Protein AF-A0A539DJY3-F1 (afdb_monomer)

Radius of gyration: 25.33 Å; Cα contacts (8 Å, |Δi|>4): 791; chains: 1; bounding box: 67×68×67 Å

Foldseek 3Di:
DPPDFPKDFDADPPPRHGPDIDGPQDKAKQKEFEWEQAQPAFPPHHTDTAGQAQWFKWKDFDPDPDIDTWTAHPRRMTIDIGSFLPGMKIKTWLFGQQAFEFEVVVVRDTQIDIGRFDRDPPNHDYHYHYPPSDDNLSNQLSRLSSLLVVVVCVLPVPLCLRRGHAYEYFQAEAPDQQRADWADPQGHTHWHPDHQFFHTQSRGNLSSQLRSLLVLLPSLQPPAHAALLQSLLSSQLRSCLSVVHFFAAACTRPPDPRDGDD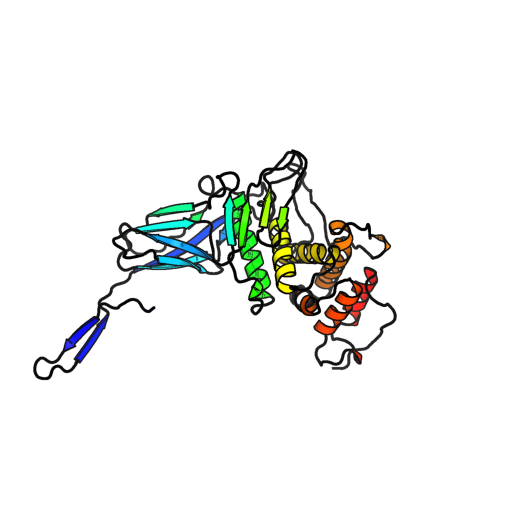GLCDAAAPPVQPDPDNNRSNSLVNNLLVQLCVVPHSSVSVNLSNQLCNQNHRDQQSSLVSSQCSQADPNDCQQGGPCRVVSLVSCVSRHYYDPPDDHHHDD

Sequence (363 aa):
MVPAGWWIGFVDAGDGTLLWRFNAGHHVEATGQVTADIEPMTQGDPLIQSPMPHLLMVATGGGLAGQLTVPTDGKGNYVLTTPDPTGRQLRIPLAGAYGTIVDAAAEFATPESLVALPGTSPLEFPLNLGSPQYPQSALDAYHFGALAHDYIKGVDPSLHAVDFSVPIIVDYPLPGANLCNAFWDGKQLVFFTAGDACANSARVATVVMHEYGHLVTDHQYRPFFPSGAMHEGFSDYQAATMTDQPIIGPGWRPGSIPDYIRRIDVDRAFPGDASGESHNDGLIIASTLWDLRELLGAALVDSLWHYARYGYADNFDDYFVDFLLTDDDNGNIYDGTPHFTPIVNRFRAHGIGDYGIHVSHHP

pLDDT: mean 91.15, std 11.53, range [31.77, 98.88]

Mean predicted aligned error: 7.05 Å

Solvent-accessible surface area (backbone atoms only — not comparable to full-atom values): 19184 Å² total; per-residue (Å²): 131,82,75,86,69,46,69,51,68,48,57,42,91,88,80,63,48,77,76,45,72,46,71,69,61,62,69,44,64,40,32,30,39,35,29,28,56,26,46,81,47,21,74,87,46,76,66,41,84,39,57,41,44,37,28,49,24,36,40,42,59,59,84,58,94,63,78,43,77,35,50,21,39,89,69,4,39,35,66,43,78,36,71,61,53,45,72,20,30,39,36,44,43,53,33,29,60,57,34,28,38,25,29,48,80,58,81,56,38,56,53,54,51,76,45,75,45,70,69,57,86,79,39,74,56,70,41,76,47,44,74,86,70,34,56,63,42,51,49,25,34,51,43,36,41,43,50,45,51,52,51,50,42,69,73,41,73,79,61,61,77,68,76,42,53,37,45,35,34,24,47,33,77,57,93,42,72,76,55,75,55,65,43,54,78,90,73,38,40,41,15,22,40,56,47,85,62,19,41,33,31,26,29,16,40,33,43,36,23,20,35,49,27,41,51,51,50,52,54,66,30,58,96,55,64,55,33,62,23,55,48,42,10,51,6,50,40,47,18,17,62,77,66,74,41,49,61,37,29,49,42,30,35,63,96,41,82,94,35,54,74,49,59,29,84,52,89,29,28,50,71,84,58,55,75,92,42,36,71,65,36,4,33,25,59,18,10,36,51,45,57,45,21,76,74,73,33,55,77,57,42,57,43,36,61,58,56,16,50,75,66,55,38,50,49,65,47,51,37,49,51,27,34,48,64,53,51,36,86,81,88,50,71,87,34,24,23,88,57,38,68,67,50,52,54,41,36,46,71,24,47,35,57,76,91,83,77,83,58,71,59,66,136

Structure (mmCIF, N/CA/C/O backbone):
data_AF-A0A539DJY3-F1
#
_entry.id   AF-A0A539DJY3-F1
#
loop_
_atom_site.group_PDB
_atom_site.id
_atom_site.type_symbol
_atom_site.label_atom_id
_atom_site.label_alt_id
_atom_site.label_comp_id
_atom_site.label_asym_id
_atom_site.label_entity_id
_atom_site.label_seq_id
_atom_site.pdbx_PDB_ins_code
_atom_site.Cartn_x
_atom_site.Cartn_y
_atom_site.Cartn_z
_atom_site.occupancy
_atom_site.B_iso_or_equiv
_atom_site.auth_seq_id
_atom_site.auth_comp_id
_atom_site.auth_asym_id
_atom_site.auth_atom_id
_atom_site.pdbx_PDB_model_num
ATOM 1 N N . MET A 1 1 ? -15.311 -22.519 18.296 1.00 33.59 1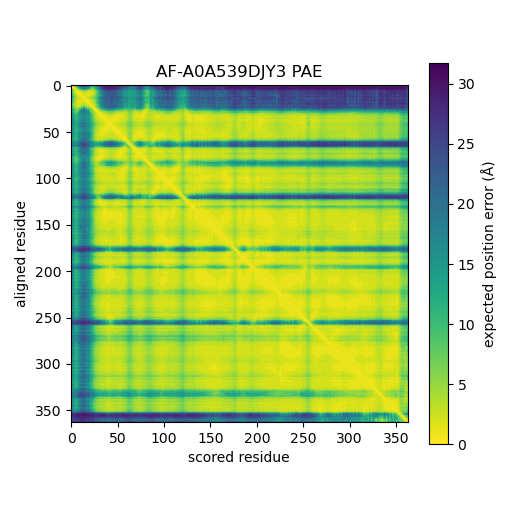 MET A N 1
ATOM 2 C CA . MET A 1 1 ? -15.998 -23.236 19.393 1.00 33.59 1 MET A CA 1
ATOM 3 C C . MET A 1 1 ? -17.426 -22.711 19.412 1.00 33.59 1 MET A C 1
ATOM 5 O O . MET A 1 1 ? -17.587 -21.511 19.576 1.00 33.59 1 MET A O 1
ATOM 9 N N . VAL A 1 2 ? -18.435 -23.533 19.108 1.00 31.77 2 VAL A N 1
ATOM 10 C CA . VAL A 1 2 ? -19.841 -23.084 19.176 1.00 31.77 2 VAL A CA 1
ATOM 11 C C . VAL A 1 2 ? -20.120 -22.720 20.639 1.00 31.77 2 VAL A C 1
ATOM 13 O O . VAL A 1 2 ? -19.739 -23.519 21.501 1.00 31.77 2 VAL A O 1
ATOM 16 N N . PRO A 1 3 ? -20.695 -21.545 20.958 1.00 45.97 3 PRO A N 1
ATOM 17 C CA . PRO A 1 3 ? -20.960 -21.187 22.345 1.00 45.97 3 PRO A CA 1
ATOM 18 C C . PRO A 1 3 ? -21.797 -22.283 23.011 1.00 45.97 3 PRO A C 1
ATOM 20 O O . PRO A 1 3 ? -22.695 -22.860 22.391 1.00 45.97 3 PRO A O 1
ATOM 23 N N . ALA A 1 4 ? -21.466 -22.611 24.262 1.00 50.06 4 ALA A N 1
ATOM 24 C CA . ALA A 1 4 ? -22.213 -23.589 25.040 1.00 50.06 4 ALA A CA 1
ATOM 25 C C . ALA A 1 4 ? -23.672 -23.115 25.151 1.00 50.06 4 ALA A C 1
ATOM 27 O O . ALA A 1 4 ? -23.962 -22.136 25.833 1.00 50.06 4 ALA A O 1
ATOM 28 N N . GLY A 1 5 ? -24.581 -23.767 24.425 1.00 58.59 5 GLY A N 1
ATOM 29 C CA . GLY A 1 5 ? -25.997 -23.408 24.453 1.00 58.59 5 GLY A CA 1
ATOM 30 C C . GLY A 1 5 ? -26.614 -23.739 25.810 1.00 58.59 5 GLY A C 1
ATOM 31 O O . GLY A 1 5 ? -26.356 -24.807 26.371 1.00 58.59 5 GLY A O 1
ATOM 32 N N . TRP A 1 6 ? -27.459 -22.849 26.328 1.00 69.06 6 TRP A N 1
ATOM 33 C CA . TRP A 1 6 ? -28.360 -23.193 27.421 1.00 69.06 6 TRP A CA 1
ATOM 34 C C . TRP A 1 6 ? -29.563 -23.904 26.812 1.00 69.06 6 TRP A C 1
ATOM 36 O O . TRP A 1 6 ? -30.468 -23.274 26.282 1.00 69.06 6 TRP A O 1
ATOM 46 N N . TRP A 1 7 ? -29.565 -25.232 26.837 1.00 77.38 7 TRP A N 1
ATOM 47 C CA . TRP A 1 7 ? -30.644 -26.015 26.244 1.00 77.38 7 TRP A CA 1
ATOM 48 C C . TRP A 1 7 ? -31.733 -26.305 27.271 1.00 77.38 7 TRP A C 1
ATOM 50 O O . TRP A 1 7 ? -31.451 -26.834 28.346 1.00 77.38 7 TRP A O 1
ATOM 60 N N . ILE A 1 8 ? -32.981 -26.009 26.917 1.00 82.19 8 ILE A N 1
ATOM 61 C CA . ILE A 1 8 ? -34.151 -26.516 27.630 1.00 82.19 8 ILE A CA 1
ATOM 62 C C . ILE A 1 8 ? -34.680 -27.707 26.836 1.00 82.19 8 ILE A C 1
ATOM 64 O O . ILE A 1 8 ? -35.041 -27.585 25.663 1.00 82.19 8 ILE A O 1
ATOM 68 N N . GLY A 1 9 ? -34.677 -28.872 27.482 1.00 89.19 9 GLY A N 1
ATOM 69 C CA . GLY A 1 9 ? -35.252 -30.106 26.963 1.00 89.19 9 GLY A CA 1
ATOM 70 C C . GLY A 1 9 ? -36.568 -30.421 27.662 1.00 89.19 9 GLY A C 1
ATOM 71 O O . GLY A 1 9 ? -36.634 -30.399 28.889 1.00 89.19 9 GLY A O 1
ATOM 72 N N . PHE A 1 10 ? -37.600 -30.743 26.891 1.00 89.56 10 PHE A N 1
ATOM 73 C CA . PHE A 1 10 ? -38.802 -31.389 27.401 1.00 89.56 10 PHE A CA 1
ATOM 74 C C . PHE A 1 10 ? -38.620 -32.897 27.254 1.00 89.56 10 PHE A C 1
ATOM 76 O O . PHE A 1 10 ? -38.416 -33.391 26.145 1.00 89.56 10 PHE A O 1
ATOM 83 N N . VAL A 1 11 ? -38.663 -33.613 28.372 1.00 93.38 11 VAL A N 1
ATOM 84 C CA . VAL A 1 11 ? -38.532 -35.073 28.439 1.00 93.38 11 VAL A CA 1
ATOM 85 C C . VAL A 1 11 ? -39.844 -35.689 28.903 1.00 93.38 11 VAL A C 1
ATOM 87 O O . VAL A 1 11 ? -40.518 -35.134 29.772 1.00 93.38 11 VAL A O 1
ATOM 90 N N . ASP A 1 12 ? -40.202 -36.824 28.313 1.00 90.62 12 ASP A N 1
ATOM 91 C CA . ASP A 1 12 ? -41.323 -37.642 28.755 1.00 90.62 12 ASP A CA 1
ATOM 92 C C . ASP A 1 12 ? -41.051 -38.152 30.177 1.00 90.62 12 ASP A C 1
ATOM 94 O O . ASP A 1 12 ? -39.981 -38.685 30.477 1.00 90.62 12 ASP A O 1
ATOM 98 N N . ALA A 1 13 ? -42.013 -37.950 31.076 1.00 89.31 13 ALA A N 1
ATOM 99 C CA . ALA A 1 13 ? -41.848 -38.268 32.490 1.00 89.31 13 ALA A CA 1
ATOM 100 C C . ALA A 1 13 ? -41.933 -39.776 32.801 1.00 89.31 13 ALA A C 1
ATOM 102 O O . ALA A 1 13 ? -41.523 -40.189 33.885 1.00 89.31 13 ALA A O 1
ATOM 103 N N . GLY A 1 14 ? -42.492 -40.587 31.898 1.00 91.94 14 GLY A N 1
ATOM 104 C CA . GLY A 1 14 ? -42.675 -42.026 32.071 1.00 91.94 14 GLY A CA 1
ATOM 105 C C . GLY A 1 14 ? -41.493 -42.857 31.577 1.00 91.94 14 GLY A C 1
ATOM 106 O O . GLY A 1 14 ? -41.167 -43.866 32.204 1.00 91.94 14 GLY A O 1
ATOM 107 N N . ASP A 1 15 ? -40.844 -42.440 30.486 1.00 92.69 15 ASP A N 1
ATOM 108 C CA . ASP A 1 15 ? -39.755 -43.206 29.861 1.00 92.69 15 ASP A CA 1
ATOM 109 C C . ASP A 1 15 ? -38.447 -42.423 29.634 1.00 92.69 15 ASP A C 1
ATOM 111 O O . ASP A 1 15 ? -37.433 -43.014 29.258 1.00 92.69 15 ASP A O 1
ATOM 115 N N . GLY A 1 16 ? -38.427 -41.116 29.918 1.00 90.69 16 GLY A N 1
ATOM 116 C CA . GLY A 1 16 ? -37.242 -40.268 29.775 1.00 90.69 16 GLY A CA 1
ATOM 117 C C . GLY A 1 16 ? -36.916 -39.867 28.334 1.00 90.69 16 GLY A C 1
ATOM 118 O O . GLY A 1 16 ? -35.858 -39.277 28.096 1.00 90.69 16 GLY A O 1
ATOM 119 N N . THR A 1 17 ? -37.789 -40.157 27.366 1.00 93.81 17 THR A N 1
ATOM 120 C CA . THR A 1 17 ? -37.584 -39.792 25.960 1.00 93.81 17 THR A CA 1
ATOM 121 C C . THR A 1 17 ? -37.540 -38.275 25.797 1.00 93.81 17 THR A C 1
ATOM 123 O O . THR A 1 17 ? -38.417 -37.558 26.272 1.00 93.81 17 THR A O 1
ATOM 126 N N . LEU A 1 18 ? -36.534 -37.752 25.088 1.00 90.50 18 LEU A N 1
ATOM 127 C CA . LEU A 1 18 ? -36.480 -36.334 24.730 1.00 90.50 18 LEU A CA 1
ATOM 128 C C . LEU A 1 18 ? -37.557 -36.025 23.683 1.00 90.50 18 LEU A C 1
ATOM 130 O O . LEU A 1 18 ? -37.427 -36.409 22.523 1.00 90.50 18 LEU A O 1
ATOM 134 N N . LEU A 1 19 ? -38.597 -35.302 24.091 1.00 91.00 19 LEU A N 1
ATOM 135 C CA . LEU A 1 19 ? -39.711 -34.904 23.230 1.00 91.00 19 LEU A CA 1
ATOM 136 C C . LEU A 1 19 ? -39.359 -33.676 22.390 1.00 91.00 19 LEU A C 1
ATOM 138 O O . LEU A 1 19 ? -39.758 -33.563 21.233 1.00 91.00 19 LEU A O 1
ATOM 142 N N . TRP A 1 20 ? -38.618 -32.738 22.980 1.00 84.50 20 TRP A N 1
ATOM 143 C CA . TRP A 1 20 ? -38.245 -31.492 22.324 1.00 84.50 20 TRP A CA 1
ATOM 144 C C . TRP A 1 20 ? -37.017 -30.876 22.987 1.00 84.50 20 TRP A C 1
ATOM 146 O O . TRP A 1 20 ? -36.829 -31.010 24.194 1.00 84.50 20 TRP A O 1
ATOM 156 N N . ARG A 1 21 ? -36.202 -30.144 22.225 1.00 85.81 21 ARG A N 1
ATOM 157 C CA . ARG A 1 21 ? -35.154 -29.280 22.781 1.00 85.81 21 ARG A CA 1
ATOM 158 C C . ARG A 1 21 ? -35.104 -27.956 22.041 1.00 85.81 21 ARG A C 1
ATOM 160 O O . ARG A 1 21 ? -35.234 -27.931 20.820 1.00 85.81 21 ARG A O 1
ATOM 167 N N . PHE A 1 22 ? -34.849 -26.878 22.763 1.00 78.50 22 PHE A N 1
ATOM 168 C CA . PHE A 1 22 ? -34.549 -25.580 22.170 1.00 78.50 22 PHE A CA 1
ATOM 169 C C . PHE A 1 22 ? -33.437 -24.885 22.953 1.00 78.50 22 PHE A C 1
ATOM 171 O O . PHE A 1 22 ? -33.219 -25.169 24.133 1.00 78.50 22 PHE A O 1
ATOM 178 N N . ASN A 1 23 ? -32.700 -24.009 22.275 1.00 73.88 23 ASN A N 1
ATOM 179 C CA . ASN A 1 23 ? -31.711 -23.162 22.923 1.00 73.88 23 ASN A CA 1
ATOM 180 C C . ASN A 1 23 ? -32.450 -21.986 23.578 1.00 73.88 23 ASN A C 1
ATOM 182 O O . ASN A 1 23 ? -33.110 -21.214 22.890 1.00 73.88 23 ASN A O 1
ATOM 186 N N . ALA A 1 24 ? -32.369 -21.889 24.898 1.00 69.12 24 ALA A N 1
ATOM 187 C CA . ALA A 1 24 ? -32.887 -20.793 25.708 1.00 69.12 24 ALA A CA 1
ATOM 188 C C . ALA A 1 24 ? -31.867 -19.657 25.890 1.00 69.12 24 ALA A C 1
ATOM 190 O O . ALA A 1 24 ? -32.174 -18.645 26.516 1.00 69.12 24 ALA A O 1
ATOM 191 N N . GLY A 1 25 ? -30.651 -19.806 25.356 1.00 64.44 25 GLY A N 1
ATOM 192 C CA . GLY A 1 25 ? -29.695 -18.713 25.247 1.00 64.44 25 GLY A CA 1
ATOM 193 C C . GLY A 1 25 ? -30.234 -17.635 24.312 1.00 64.44 25 GLY A C 1
ATOM 194 O O . GLY A 1 25 ? -30.236 -17.808 23.095 1.00 64.44 25 GLY A O 1
ATOM 195 N N . HIS A 1 26 ? -30.694 -16.526 24.886 1.00 65.56 26 HIS A N 1
ATOM 196 C CA . HIS A 1 26 ? -30.996 -15.317 24.133 1.00 65.56 26 HIS A CA 1
ATOM 197 C C . HIS A 1 26 ? -29.696 -14.547 23.900 1.00 65.56 26 HIS A C 1
ATOM 199 O O . HIS A 1 26 ? -28.932 -14.299 24.833 1.00 65.56 26 HIS A O 1
ATOM 205 N N . HIS A 1 27 ? -29.452 -14.185 22.646 1.00 72.81 27 HIS A N 1
ATOM 206 C CA . HIS A 1 27 ? -28.356 -13.313 22.253 1.00 72.81 27 HIS A CA 1
ATOM 207 C C . HIS A 1 27 ? -28.932 -12.079 21.575 1.00 72.81 27 HIS A C 1
ATOM 209 O O . HIS A 1 27 ? -29.985 -12.136 20.938 1.00 72.81 27 HIS A O 1
ATOM 215 N N . VAL A 1 28 ? -28.222 -10.973 21.719 1.00 75.12 28 VAL A N 1
ATOM 216 C CA . VAL A 1 28 ? -28.474 -9.730 21.013 1.00 75.12 28 VAL A CA 1
ATOM 217 C C . VAL A 1 28 ? -27.242 -9.429 20.175 1.00 75.12 28 VAL A C 1
ATOM 219 O O . VAL A 1 28 ? -26.110 -9.627 20.624 1.00 75.12 28 VAL A O 1
ATOM 222 N N . GLU A 1 29 ? -27.463 -8.991 18.946 1.00 82.75 29 GLU A N 1
ATOM 223 C CA . GLU A 1 29 ? -26.395 -8.564 18.053 1.00 82.75 29 GLU A CA 1
ATOM 224 C C . GLU A 1 29 ? -26.284 -7.049 18.111 1.00 82.75 29 GLU A C 1
ATOM 226 O O . GLU A 1 29 ? -27.248 -6.346 17.814 1.00 82.75 29 GLU A O 1
ATOM 231 N N . ALA A 1 30 ? -25.114 -6.562 18.519 1.00 84.62 30 ALA A N 1
ATOM 232 C CA . ALA A 1 30 ? -24.705 -5.189 18.282 1.00 84.62 30 ALA A CA 1
ATOM 233 C C . ALA A 1 30 ? -23.899 -5.149 16.988 1.00 84.62 30 ALA A C 1
ATOM 235 O O . ALA A 1 30 ? -22.910 -5.863 16.848 1.00 84.62 30 ALA A O 1
ATOM 236 N N . THR A 1 31 ? -24.340 -4.337 16.041 1.00 90.19 31 THR A N 1
ATOM 237 C CA . THR A 1 31 ? -23.747 -4.221 14.708 1.00 90.19 31 THR A CA 1
ATOM 238 C C . THR A 1 31 ? -23.360 -2.780 14.448 1.00 90.19 31 THR A C 1
ATOM 240 O O . THR A 1 31 ? -23.916 -1.869 15.054 1.00 90.19 31 THR A O 1
ATOM 243 N N . GLY A 1 32 ? -22.419 -2.546 13.550 1.00 93.12 32 GLY A N 1
ATOM 244 C CA . GLY A 1 32 ? -22.076 -1.195 13.137 1.00 93.12 32 GLY A CA 1
ATOM 245 C C . GLY A 1 32 ? -20.899 -1.192 12.186 1.00 93.12 32 GLY A C 1
ATOM 246 O O . GLY A 1 32 ? -20.326 -2.239 11.891 1.00 93.12 32 GLY A O 1
ATOM 247 N N . GLN A 1 33 ? -20.534 -0.002 11.733 1.00 96.19 33 GLN A N 1
ATOM 248 C CA . GLN A 1 33 ? -19.328 0.230 10.955 1.00 96.19 33 GLN A CA 1
ATOM 249 C C . GLN A 1 33 ? -18.350 1.056 11.788 1.00 96.19 33 GLN A C 1
ATOM 251 O O . GLN A 1 33 ? -18.757 2.016 12.445 1.00 96.19 33 GLN A O 1
ATOM 256 N N . VAL A 1 34 ? -17.076 0.673 11.774 1.00 97.56 34 VAL A N 1
ATOM 257 C CA . VAL A 1 34 ? -15.979 1.488 12.291 1.00 97.56 34 VAL A CA 1
ATOM 258 C C . VAL A 1 34 ? -15.389 2.279 11.131 1.00 97.56 34 VAL A C 1
ATOM 260 O O . VAL A 1 34 ? -14.904 1.701 10.155 1.00 97.56 34 VAL A O 1
ATOM 263 N N . THR A 1 35 ? -15.429 3.599 11.250 1.00 98.38 35 THR A N 1
ATOM 264 C CA . THR A 1 35 ? -14.768 4.551 10.359 1.00 98.38 35 THR A CA 1
ATOM 265 C C . THR A 1 35 ? -13.716 5.345 11.123 1.00 98.38 35 THR A C 1
ATOM 267 O O . THR A 1 35 ? -13.704 5.350 12.354 1.00 98.38 35 THR A O 1
ATOM 270 N N . ALA A 1 36 ? -12.833 6.022 10.403 1.00 98.38 36 ALA A N 1
ATOM 271 C CA . ALA A 1 36 ? -11.915 7.008 10.944 1.00 98.38 36 ALA A CA 1
ATOM 272 C C . ALA A 1 36 ? -11.889 8.262 10.070 1.00 98.38 36 ALA A C 1
ATOM 274 O O . ALA A 1 36 ? -12.147 8.184 8.868 1.00 98.38 36 ALA A O 1
ATOM 275 N N . ASP A 1 37 ? -11.547 9.394 10.677 1.00 98.44 37 ASP A N 1
ATOM 276 C CA . ASP A 1 37 ? -11.241 10.627 9.956 1.00 98.44 37 ASP A CA 1
ATOM 277 C C . ASP A 1 37 ? -9.815 10.524 9.376 1.00 98.44 37 ASP A C 1
ATOM 279 O O . ASP A 1 37 ? -8.838 10.556 10.124 1.00 98.44 37 ASP A O 1
ATOM 283 N N . ILE A 1 38 ? -9.700 10.360 8.056 1.00 98.38 38 ILE A N 1
ATOM 284 C CA . ILE A 1 38 ? -8.453 10.073 7.325 1.00 98.38 38 ILE A CA 1
ATOM 285 C C . ILE A 1 38 ? -8.066 11.242 6.423 1.00 98.38 38 ILE A C 1
ATOM 287 O O . ILE A 1 38 ? -8.926 11.831 5.762 1.00 98.38 38 ILE A O 1
ATOM 291 N N . GLU A 1 39 ? -6.770 11.540 6.345 1.00 97.50 39 GLU A N 1
ATOM 292 C CA . GLU A 1 39 ? -6.216 12.388 5.287 1.00 97.50 39 GLU A CA 1
ATOM 293 C C . GLU A 1 39 ? -6.082 11.558 4.003 1.00 97.50 39 GLU A C 1
ATOM 295 O O . GLU A 1 39 ? -5.296 10.613 3.971 1.00 97.50 39 GLU A O 1
ATOM 300 N N . PRO A 1 40 ? -6.853 11.848 2.939 1.00 96.12 40 PRO A N 1
ATOM 301 C CA . PRO A 1 40 ? -6.992 10.938 1.802 1.00 96.12 40 PRO A CA 1
ATOM 302 C C . PRO A 1 40 ? -5.714 10.717 0.987 1.00 96.12 40 PRO A C 1
ATOM 304 O O . PRO A 1 40 ? -5.618 9.695 0.309 1.00 96.12 40 PRO A O 1
ATOM 307 N N . MET A 1 41 ? -4.759 11.654 1.000 1.00 94.81 41 MET A N 1
ATOM 308 C CA . MET A 1 41 ? -3.530 11.529 0.213 1.00 94.81 41 MET A CA 1
ATOM 309 C C . MET A 1 41 ? -2.294 12.069 0.933 1.00 94.81 41 MET A C 1
ATOM 311 O O . MET A 1 41 ? -1.266 11.391 0.969 1.00 94.81 41 MET A O 1
ATOM 315 N N . THR A 1 42 ? -2.367 13.277 1.490 1.00 94.12 42 THR A N 1
ATOM 316 C CA . THR A 1 42 ? -1.226 13.924 2.146 1.00 94.12 42 THR A CA 1
ATOM 317 C C . THR A 1 42 ? -1.622 14.680 3.407 1.00 94.12 42 THR A C 1
ATOM 319 O O . THR A 1 42 ? -2.752 15.141 3.573 1.00 94.12 42 THR A O 1
ATOM 322 N N . GLN A 1 43 ? -0.632 14.888 4.272 1.00 93.62 43 GLN A N 1
ATOM 323 C CA . GLN A 1 43 ? -0.733 15.718 5.456 1.00 93.62 43 GLN A CA 1
ATOM 324 C C . GLN A 1 43 ? -1.317 17.101 5.129 1.00 93.62 43 GLN A C 1
ATOM 326 O O . GLN A 1 43 ? -0.763 17.861 4.333 1.00 93.62 43 GLN A O 1
ATOM 331 N N . GLY A 1 44 ? -2.377 17.462 5.843 1.00 91.88 44 GLY A N 1
ATOM 332 C CA . GLY A 1 44 ? -3.105 18.717 5.716 1.00 91.88 44 GLY A CA 1
ATOM 333 C C . GLY A 1 44 ? -4.330 18.645 4.808 1.00 91.88 44 GLY A C 1
ATOM 334 O O . GLY A 1 44 ? -5.066 19.634 4.749 1.00 91.88 44 GLY A O 1
ATOM 335 N N . ASP A 1 45 ? -4.570 17.522 4.127 1.00 93.81 45 ASP A N 1
ATOM 336 C CA . ASP A 1 45 ? -5.787 17.343 3.341 1.00 93.81 45 ASP A CA 1
ATOM 337 C C . ASP A 1 45 ? -7.043 17.407 4.231 1.00 93.81 45 ASP A C 1
ATOM 339 O O . ASP A 1 45 ? -7.019 16.997 5.397 1.00 93.81 45 ASP A O 1
ATOM 343 N N . PRO A 1 46 ? -8.180 17.905 3.707 1.00 96.62 46 PRO A N 1
ATOM 344 C CA . PRO A 1 46 ? -9.449 17.813 4.412 1.00 96.62 46 PRO A CA 1
ATOM 345 C C . PRO A 1 46 ? -9.784 16.358 4.747 1.00 96.62 46 PRO A C 1
ATOM 347 O O . PRO A 1 46 ? -9.819 15.504 3.861 1.00 96.62 46 PRO A O 1
ATOM 350 N N . LEU A 1 47 ? -10.070 16.105 6.025 1.00 98.00 47 LEU A N 1
ATOM 351 C CA . LEU A 1 47 ? -10.384 14.768 6.513 1.00 98.00 47 LEU A CA 1
ATOM 352 C C . LEU A 1 47 ? -11.654 14.219 5.857 1.00 98.00 47 LEU A C 1
ATOM 354 O O . LEU A 1 47 ? -12.666 14.921 5.744 1.00 98.00 47 LEU A O 1
ATOM 358 N N . ILE A 1 48 ? -11.608 12.944 5.484 1.00 98.06 48 ILE A N 1
ATOM 359 C CA . ILE A 1 48 ? -12.760 12.173 5.018 1.00 98.06 48 ILE A CA 1
ATOM 360 C C . ILE A 1 48 ? -13.016 10.998 5.958 1.00 98.06 48 ILE A C 1
ATOM 362 O O . ILE A 1 48 ? -12.089 10.449 6.543 1.00 98.06 48 ILE A O 1
ATOM 366 N N . GLN A 1 49 ? -14.277 10.593 6.095 1.00 98.06 49 GLN A N 1
ATOM 367 C CA . GLN A 1 49 ? -14.612 9.395 6.860 1.00 98.06 49 GLN A CA 1
ATOM 368 C C . GLN A 1 49 ? -14.392 8.155 5.998 1.00 98.06 49 GLN A C 1
ATOM 370 O O . GLN A 1 49 ? -15.114 7.940 5.022 1.00 98.06 49 GLN A O 1
ATOM 375 N N . SER A 1 50 ? -13.425 7.331 6.388 1.00 98.06 50 SER A N 1
ATOM 376 C CA . SER A 1 50 ? -13.069 6.097 5.687 1.00 98.06 50 SER A CA 1
ATOM 377 C C . SER A 1 50 ? -13.246 4.877 6.592 1.00 98.06 50 SER A C 1
ATOM 379 O O . SER A 1 50 ? -13.030 4.979 7.799 1.00 98.06 50 SER A O 1
ATOM 381 N N . PRO A 1 51 ? -13.631 3.705 6.057 1.00 97.81 51 PRO A N 1
ATOM 382 C CA . PRO A 1 51 ? -13.719 2.479 6.845 1.00 97.81 51 PRO A CA 1
ATOM 383 C C . PRO A 1 51 ? -12.381 2.045 7.460 1.00 97.81 51 PRO A C 1
ATOM 385 O O . PRO A 1 51 ? -11.322 2.249 6.866 1.00 97.81 51 PRO A O 1
ATOM 388 N N . MET A 1 52 ? -12.453 1.373 8.612 1.00 97.88 52 MET A N 1
ATOM 389 C CA . MET A 1 52 ? -11.310 0.755 9.297 1.00 97.88 52 MET A CA 1
ATOM 390 C C . MET A 1 52 ? -11.395 -0.775 9.195 1.00 97.88 52 MET A C 1
ATOM 392 O O . MET A 1 52 ? -12.029 -1.412 10.049 1.00 97.88 52 MET A O 1
ATOM 396 N N . PRO A 1 53 ? -10.827 -1.381 8.139 1.00 97.12 53 PRO A N 1
ATOM 397 C CA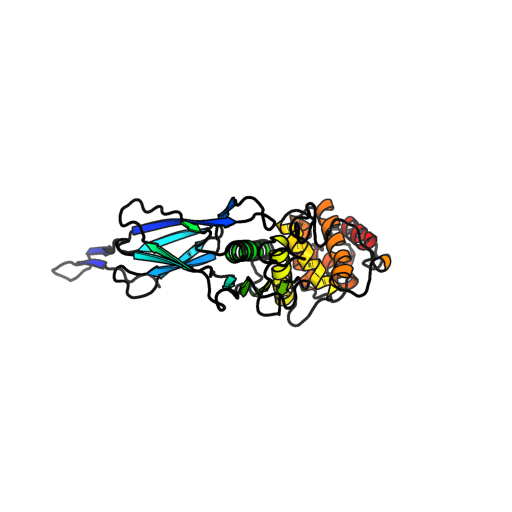 . PRO A 1 53 ? -10.927 -2.816 7.911 1.00 97.12 53 PRO A CA 1
ATOM 398 C C . PRO A 1 53 ? -10.011 -3.621 8.839 1.00 97.12 53 PRO A C 1
ATOM 400 O O . PRO A 1 53 ? -8.984 -3.128 9.298 1.00 97.12 53 PRO A O 1
ATOM 403 N N . HIS A 1 54 ? -10.382 -4.878 9.096 1.00 97.25 54 HIS A N 1
ATOM 404 C CA . HIS A 1 54 ? -9.585 -5.882 9.825 1.00 97.25 54 HIS A CA 1
ATOM 405 C C . HIS A 1 54 ? -9.189 -5.536 11.265 1.00 97.25 54 HIS A C 1
ATOM 407 O O . HIS A 1 54 ? -8.303 -6.180 11.834 1.00 97.25 54 HIS A O 1
ATOM 413 N N . LEU A 1 55 ? -9.845 -4.555 11.877 1.00 97.62 55 LEU A N 1
ATOM 414 C CA . LEU A 1 55 ? -9.611 -4.112 13.246 1.00 97.62 55 LEU A CA 1
ATOM 415 C C . LEU A 1 55 ? -10.084 -5.174 14.235 1.00 97.62 55 LEU A C 1
ATOM 417 O O . LEU A 1 55 ? -11.197 -5.679 14.123 1.00 97.62 55 LEU A O 1
ATOM 421 N N . LEU A 1 56 ? -9.268 -5.497 15.236 1.00 96.88 56 LEU A N 1
ATOM 422 C CA . LEU A 1 56 ? -9.595 -6.481 16.265 1.00 96.88 56 LEU A CA 1
ATOM 423 C C . LEU A 1 56 ? -10.016 -5.770 17.553 1.00 96.88 56 LEU A C 1
ATOM 425 O O . LEU A 1 56 ? -9.225 -5.572 18.477 1.00 96.88 56 LEU A O 1
ATOM 429 N N . MET A 1 57 ? -11.296 -5.402 17.631 1.00 95.25 57 MET A N 1
ATOM 430 C CA . MET A 1 57 ? -11.866 -4.819 18.846 1.00 95.25 57 MET A CA 1
ATOM 431 C C . MET A 1 57 ? -12.066 -5.885 19.927 1.00 95.25 57 MET A C 1
ATOM 433 O O . MET A 1 57 ? -12.141 -7.082 19.647 1.00 95.25 57 MET A O 1
ATOM 437 N N . VAL A 1 58 ? -12.196 -5.457 21.181 1.00 91.94 58 VAL A N 1
ATOM 438 C CA . VAL A 1 58 ? -12.412 -6.358 22.318 1.00 91.94 58 VAL A CA 1
ATOM 439 C C . VAL A 1 58 ? -13.607 -5.899 23.141 1.00 91.94 58 VAL A C 1
ATOM 441 O O . VAL A 1 58 ? -13.577 -4.840 23.767 1.00 91.94 58 VAL A O 1
ATOM 444 N N . ALA A 1 59 ? -14.652 -6.721 23.197 1.00 88.69 59 ALA A N 1
ATOM 445 C CA . ALA A 1 59 ? -15.778 -6.496 24.092 1.00 88.69 59 ALA A CA 1
ATOM 446 C C . ALA A 1 59 ? -15.437 -6.961 25.517 1.00 88.69 59 ALA A C 1
ATOM 448 O O . ALA A 1 59 ? -15.002 -8.097 25.736 1.00 88.69 59 ALA A O 1
ATOM 449 N N . THR A 1 60 ? -15.662 -6.083 26.493 1.00 84.38 60 THR A N 1
ATOM 450 C CA . THR A 1 60 ? -15.430 -6.315 27.925 1.00 84.38 60 THR A CA 1
ATOM 451 C C . THR A 1 60 ? -16.642 -5.877 28.764 1.00 84.38 60 THR A C 1
ATOM 453 O O . THR A 1 60 ? 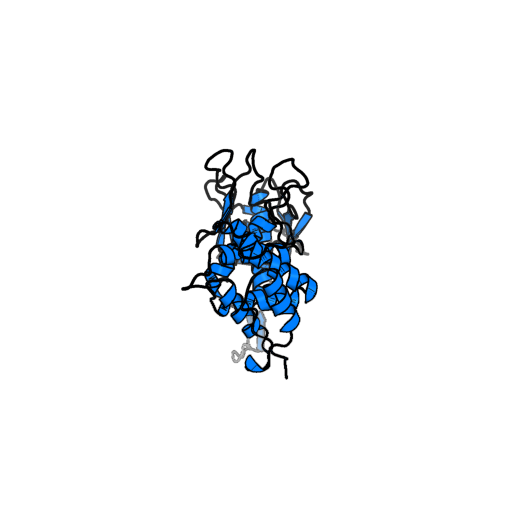-17.599 -5.292 28.249 1.00 84.38 60 THR A O 1
ATOM 456 N N . GLY A 1 61 ? -16.633 -6.185 30.067 1.00 77.25 61 GLY A N 1
ATOM 457 C CA . GLY A 1 61 ? -17.713 -5.828 30.997 1.00 77.25 61 GLY A CA 1
ATOM 458 C C . GLY A 1 61 ? -18.906 -6.798 30.994 1.00 77.25 61 GLY A C 1
ATOM 459 O O . GLY A 1 61 ? -18.870 -7.861 30.372 1.00 77.25 61 GLY A O 1
ATOM 460 N N . GLY A 1 62 ? -19.959 -6.457 31.747 1.00 66.12 62 GLY A N 1
ATOM 461 C CA . GLY A 1 62 ? -21.228 -7.203 31.760 1.00 66.12 62 GLY A CA 1
ATOM 462 C C . GLY A 1 62 ? -21.152 -8.668 32.227 1.00 66.12 62 GLY A C 1
ATOM 463 O O . GLY A 1 62 ? -21.912 -9.500 31.737 1.00 66.12 62 GLY A O 1
ATOM 464 N N . GLY A 1 63 ? -20.217 -9.016 33.121 1.00 60.84 63 GLY A N 1
ATOM 465 C CA . GLY A 1 63 ? -20.109 -10.371 33.687 1.00 60.84 63 GLY A CA 1
ATOM 466 C C . GLY A 1 63 ? -19.583 -11.451 32.731 1.00 60.84 63 GLY A C 1
ATOM 467 O O . GLY A 1 63 ? -19.781 -12.636 32.995 1.00 60.84 63 GLY A O 1
ATOM 468 N N . LEU A 1 64 ? -18.919 -11.078 31.628 1.00 61.69 64 LEU A N 1
ATOM 469 C CA . LEU A 1 64 ? -18.246 -12.045 30.753 1.00 61.69 64 LEU A CA 1
ATOM 470 C C . LEU A 1 64 ? -17.156 -12.826 31.487 1.00 61.69 64 LEU A C 1
ATOM 472 O O . LEU A 1 64 ? -16.231 -12.245 32.056 1.00 61.69 64 LEU A O 1
ATOM 476 N N . ALA A 1 65 ? -17.197 -14.150 31.353 1.00 51.72 65 ALA A N 1
ATOM 477 C CA . ALA A 1 65 ? -16.013 -14.979 31.506 1.00 51.72 65 ALA A CA 1
ATOM 478 C C . ALA A 1 65 ? -15.216 -14.933 30.188 1.00 51.72 65 ALA A C 1
ATOM 480 O O . ALA A 1 65 ? -15.476 -15.715 29.277 1.00 51.72 65 ALA A O 1
ATOM 481 N N . GLY A 1 66 ? -14.276 -13.989 30.076 1.00 60.34 66 GLY A N 1
ATOM 482 C CA . GLY A 1 66 ? -13.362 -13.862 28.932 1.00 60.34 66 GLY A CA 1
ATOM 483 C C . GLY A 1 66 ? -13.544 -12.590 28.095 1.00 60.34 66 GLY A C 1
ATOM 484 O O . GLY A 1 66 ? -14.575 -11.926 28.145 1.00 60.34 66 GLY A O 1
ATOM 485 N N . GLN A 1 67 ? -12.506 -12.240 27.338 1.00 71.81 67 GLN A N 1
ATOM 486 C CA . GLN A 1 67 ? -12.527 -11.172 26.336 1.00 71.81 67 GLN A CA 1
ATOM 487 C C . GLN A 1 67 ? -13.088 -11.731 25.023 1.00 71.81 67 GLN A C 1
ATOM 489 O O . GLN A 1 67 ? -12.638 -12.786 24.576 1.00 71.81 67 GLN A O 1
ATOM 494 N N . LEU A 1 68 ? -14.062 -11.050 24.413 1.00 83.00 68 LEU A N 1
ATOM 495 C CA . LEU A 1 68 ? -14.576 -11.429 23.094 1.00 83.00 68 LEU A CA 1
ATOM 496 C C . LEU A 1 68 ? -13.965 -10.513 22.035 1.00 83.00 68 LEU A C 1
ATOM 498 O O . LEU A 1 68 ? -14.199 -9.306 22.060 1.00 83.00 68 LEU A O 1
ATOM 502 N N . THR A 1 69 ? -13.192 -11.088 21.116 1.00 89.75 69 THR A N 1
ATOM 503 C CA . THR A 1 69 ? -12.680 -10.370 19.945 1.00 89.75 69 THR A CA 1
ATOM 504 C C . THR A 1 69 ? -13.808 -10.135 18.947 1.00 89.75 69 THR A C 1
ATOM 506 O O . THR A 1 69 ? -14.551 -11.058 18.617 1.00 89.75 69 THR A O 1
ATOM 509 N N . VAL A 1 70 ? -13.923 -8.900 18.472 1.00 92.50 70 VAL A N 1
ATOM 510 C CA . VAL A 1 70 ? -14.936 -8.438 17.524 1.00 92.50 70 VAL A CA 1
ATOM 511 C C . VAL A 1 70 ? -14.197 -7.850 16.319 1.00 92.50 70 VAL A C 1
ATOM 513 O O . VAL A 1 70 ? -13.790 -6.688 16.375 1.00 92.50 70 VAL A O 1
ATOM 516 N N . PRO A 1 71 ? -13.936 -8.650 15.270 1.00 95.44 71 PRO A N 1
ATOM 517 C CA . PRO A 1 71 ? -13.249 -8.163 14.083 1.00 95.44 71 PRO A CA 1
ATOM 518 C C . PRO A 1 71 ? -14.156 -7.244 13.257 1.00 95.44 71 PRO A C 1
ATOM 520 O O . PRO A 1 71 ? -15.373 -7.457 13.212 1.00 95.44 71 PRO A O 1
ATOM 523 N N . THR A 1 72 ? -13.566 -6.272 12.565 1.00 97.38 72 THR A N 1
ATOM 524 C CA . THR A 1 72 ? -14.210 -5.627 11.417 1.00 97.38 72 THR A CA 1
ATOM 525 C C . THR A 1 72 ? -13.892 -6.383 10.124 1.00 97.38 72 THR A C 1
ATOM 527 O O . THR A 1 72 ? -12.815 -6.962 9.981 1.00 97.38 72 THR A O 1
ATOM 530 N N . ASP A 1 73 ? -14.835 -6.412 9.181 1.00 95.12 73 ASP A N 1
ATOM 531 C CA . ASP A 1 73 ? -14.604 -6.918 7.823 1.00 95.12 73 ASP A CA 1
ATOM 532 C C . ASP A 1 73 ? -13.813 -5.907 6.962 1.00 95.12 73 ASP A C 1
ATOM 534 O O . ASP A 1 73 ? -13.481 -4.812 7.417 1.00 95.12 73 ASP A O 1
ATOM 538 N N . GLY A 1 74 ? -13.551 -6.236 5.691 1.00 91.06 74 GLY A N 1
ATOM 539 C CA . GLY A 1 74 ? -12.871 -5.341 4.735 1.00 91.06 74 GLY A CA 1
ATOM 540 C C . GLY A 1 74 ? -13.609 -4.023 4.435 1.00 91.06 74 GLY A C 1
ATOM 541 O O . GLY A 1 74 ? -13.105 -3.169 3.716 1.00 91.06 74 GLY A O 1
ATOM 542 N N . LYS A 1 75 ? -14.819 -3.832 4.970 1.00 94.56 75 LYS A N 1
ATOM 543 C CA . LYS A 1 75 ? -15.605 -2.595 4.881 1.00 94.56 75 LYS A CA 1
ATOM 544 C C . LYS A 1 75 ? -15.790 -1.938 6.248 1.00 94.56 75 LYS A C 1
ATOM 546 O O . LYS A 1 75 ? -16.613 -1.034 6.370 1.00 94.56 75 LYS A O 1
ATOM 551 N N . GLY A 1 76 ? -15.062 -2.369 7.276 1.00 96.69 76 GLY A N 1
ATOM 552 C CA . GLY A 1 76 ? -15.168 -1.827 8.626 1.00 96.69 76 GLY A CA 1
ATOM 553 C C . GLY A 1 76 ? -16.414 -2.281 9.395 1.00 96.69 76 GLY A C 1
ATOM 554 O O . GLY A 1 76 ? -16.634 -1.797 10.504 1.00 96.69 76 GLY A O 1
ATOM 555 N N . ASN A 1 77 ? -17.246 -3.179 8.856 1.00 97.00 77 ASN A N 1
ATOM 556 C CA . ASN A 1 77 ? -18.451 -3.632 9.552 1.00 97.00 77 ASN A CA 1
ATOM 557 C C . ASN A 1 77 ? -18.101 -4.660 10.619 1.00 97.00 77 ASN A C 1
ATOM 559 O O . ASN A 1 77 ? -17.279 -5.543 10.389 1.00 97.00 77 ASN A O 1
ATOM 563 N N . TYR A 1 78 ? -18.787 -4.602 11.753 1.00 94.25 78 TYR A N 1
ATOM 564 C CA . TYR A 1 78 ? -18.641 -5.568 12.827 1.00 94.25 78 TYR A CA 1
ATOM 565 C C . TYR A 1 78 ? -19.991 -6.103 13.298 1.00 94.25 78 TYR A C 1
ATOM 567 O O . TYR A 1 78 ? -21.025 -5.434 13.217 1.00 94.25 78 TYR A O 1
ATOM 575 N N . VAL A 1 79 ? -19.951 -7.314 13.853 1.00 90.50 79 VAL A N 1
ATOM 576 C CA . VAL A 1 79 ? -21.069 -7.939 14.560 1.00 90.50 79 VAL A CA 1
ATOM 577 C C . VAL A 1 79 ? -20.553 -8.473 15.890 1.00 90.50 79 VAL A C 1
ATOM 579 O O . VAL A 1 79 ? -19.722 -9.377 15.945 1.00 90.50 79 VAL A O 1
ATOM 582 N N . LEU A 1 80 ? -21.062 -7.914 16.980 1.00 86.56 80 LEU A N 1
ATOM 583 C CA . LEU A 1 80 ? -20.884 -8.415 18.331 1.00 86.56 80 LEU A CA 1
ATOM 584 C C . LEU A 1 80 ? -22.141 -9.179 18.746 1.00 86.56 80 LEU A C 1
ATOM 586 O O . LEU A 1 80 ? -23.165 -8.585 19.081 1.00 86.56 80 LEU A O 1
ATOM 590 N N . THR A 1 81 ? -22.046 -10.503 18.801 1.00 82.06 81 THR A N 1
ATOM 591 C CA . THR A 1 81 ? -23.091 -11.351 19.385 1.00 82.06 81 THR A CA 1
ATOM 592 C C . THR A 1 81 ? -22.868 -11.483 20.889 1.00 82.06 81 THR A C 1
ATOM 594 O O . THR A 1 81 ? -21.842 -12.001 21.333 1.00 82.06 81 THR A O 1
ATOM 597 N N . THR A 1 82 ? -23.828 -11.032 21.699 1.00 76.44 82 THR A N 1
ATOM 598 C CA . THR A 1 82 ? -23.686 -11.007 23.158 1.00 76.44 82 THR A CA 1
ATOM 599 C C . THR A 1 82 ? -24.985 -11.329 23.911 1.00 76.44 82 THR A C 1
ATOM 601 O O . THR A 1 82 ? -26.053 -10.952 23.443 1.00 76.44 82 THR A O 1
ATOM 604 N N . PRO A 1 83 ? -24.961 -12.013 25.076 1.00 72.12 83 PRO A N 1
ATOM 605 C CA . PRO A 1 83 ? -26.182 -12.320 25.837 1.00 72.12 83 PRO A CA 1
ATOM 606 C C . PRO A 1 83 ? -26.940 -11.095 26.380 1.00 72.12 83 PRO A C 1
ATOM 608 O O . PRO A 1 83 ? -28.159 -11.134 26.488 1.00 72.12 83 PRO A O 1
ATOM 611 N N . ASP A 1 84 ? -26.233 -10.017 26.734 1.00 73.19 84 ASP A N 1
ATOM 612 C CA . ASP A 1 84 ? -26.833 -8.771 27.246 1.00 73.19 84 ASP A CA 1
ATOM 613 C C . ASP A 1 84 ? -25.879 -7.602 26.994 1.00 73.19 84 ASP A C 1
ATOM 615 O O . ASP A 1 84 ? -24.838 -7.584 27.643 1.00 73.19 84 ASP A O 1
ATOM 619 N N . PRO A 1 85 ? -26.168 -6.639 26.103 1.00 72.56 85 PRO A N 1
ATOM 620 C CA . PRO A 1 85 ? -25.274 -5.512 25.809 1.00 72.56 85 PRO A CA 1
ATOM 621 C C . PRO A 1 85 ? -25.092 -4.536 26.988 1.00 72.56 85 PRO A C 1
ATOM 623 O O . PRO A 1 85 ? -24.150 -3.742 26.983 1.00 72.56 85 PRO A O 1
ATOM 626 N N . THR A 1 86 ? -25.955 -4.585 28.005 1.00 78.00 86 THR A N 1
ATOM 627 C CA . THR A 1 86 ? -25.979 -3.623 29.111 1.00 78.00 86 THR A CA 1
ATOM 628 C C . THR A 1 86 ? -24.689 -3.669 29.928 1.00 78.00 86 THR A C 1
ATOM 630 O O . THR A 1 86 ? -24.230 -4.725 30.363 1.00 78.00 86 THR A O 1
ATOM 633 N N . GLY A 1 87 ? -24.088 -2.498 30.162 1.00 76.94 87 GLY A N 1
ATOM 634 C CA . GLY A 1 87 ? -22.867 -2.379 30.967 1.00 76.94 87 GLY A CA 1
ATOM 635 C C . GLY A 1 87 ? -21.616 -2.969 30.308 1.00 76.94 87 GLY A C 1
ATOM 636 O O . GLY A 1 87 ? -20.622 -3.213 30.997 1.00 76.94 87 GLY A O 1
ATOM 637 N N . ARG A 1 88 ? -21.655 -3.213 28.993 1.00 81.38 88 ARG A N 1
ATOM 638 C CA . ARG A 1 88 ? -20.479 -3.598 28.210 1.00 81.38 88 ARG A CA 1
ATOM 639 C C . ARG A 1 88 ? -19.755 -2.403 27.633 1.00 81.38 88 ARG A C 1
ATOM 641 O O . ARG A 1 88 ? -20.334 -1.343 27.405 1.00 81.38 88 ARG A O 1
ATOM 648 N N . GLN A 1 89 ? -18.483 -2.628 27.343 1.00 87.94 89 GLN A N 1
ATOM 649 C CA . GLN A 1 89 ? -17.618 -1.679 26.666 1.00 87.94 89 GLN A CA 1
ATOM 650 C C . GLN A 1 89 ? -16.895 -2.368 25.509 1.00 87.94 89 GLN A C 1
ATOM 652 O O . GLN A 1 89 ? -16.527 -3.538 25.611 1.00 87.94 89 GLN A O 1
ATOM 657 N N . LEU A 1 90 ? -16.679 -1.638 24.423 1.00 90.56 90 LEU A N 1
ATOM 658 C CA . LEU A 1 90 ? -15.786 -2.004 23.334 1.00 90.56 90 LEU A CA 1
ATOM 659 C C . LEU A 1 90 ? -14.463 -1.274 23.525 1.00 90.56 90 LEU A C 1
ATOM 661 O O . LEU A 1 90 ? -14.425 -0.046 23.528 1.00 90.56 90 LEU A O 1
ATOM 665 N N . ARG A 1 91 ? -13.383 -2.034 23.691 1.00 93.69 91 ARG A N 1
ATOM 666 C CA . ARG A 1 91 ? -12.011 -1.541 23.586 1.00 93.69 91 ARG A CA 1
ATOM 667 C C . ARG A 1 91 ? -11.589 -1.611 22.124 1.00 93.69 91 ARG A C 1
ATOM 669 O O . ARG A 1 91 ? -11.724 -2.664 21.502 1.00 93.69 91 ARG A O 1
ATOM 676 N N . ILE A 1 92 ? -11.081 -0.506 21.600 1.00 96.25 92 ILE A N 1
ATOM 677 C CA . ILE A 1 92 ? -10.815 -0.303 20.176 1.00 96.25 92 ILE A CA 1
ATOM 678 C C . ILE A 1 92 ? -9.343 0.108 20.015 1.00 96.25 92 ILE A C 1
ATOM 680 O O . ILE A 1 92 ? -9.049 1.302 19.922 1.00 96.25 92 ILE A O 1
ATOM 684 N N . PRO A 1 93 ? -8.391 -0.839 20.065 1.00 97.25 93 PRO A N 1
ATOM 685 C CA . PRO A 1 93 ? -7.001 -0.546 19.732 1.00 97.25 93 PRO A CA 1
ATOM 686 C C . PRO A 1 93 ? -6.847 -0.388 18.218 1.00 97.25 93 PRO A C 1
ATOM 688 O O . PRO A 1 93 ? -7.542 -1.075 17.474 1.00 97.25 93 PRO A O 1
ATOM 691 N N . LEU A 1 94 ? -5.902 0.435 17.753 1.00 98.25 94 LEU A N 1
ATOM 692 C CA . LEU A 1 94 ? -5.443 0.416 16.353 1.00 98.25 94 LEU A CA 1
ATOM 693 C C . LEU A 1 94 ? -4.560 -0.816 16.086 1.00 98.25 94 LEU A C 1
ATOM 695 O O . LEU A 1 94 ? -3.379 -0.716 15.762 1.00 98.25 94 LEU A O 1
ATOM 699 N N . ALA A 1 95 ? -5.149 -1.994 16.279 1.00 98.19 95 ALA A N 1
ATOM 700 C CA . ALA A 1 95 ? -4.546 -3.302 16.078 1.00 98.19 95 ALA A CA 1
ATOM 701 C C . ALA A 1 95 ? -5.534 -4.203 15.337 1.00 98.19 95 ALA A C 1
ATOM 703 O O . ALA A 1 95 ? -6.700 -4.318 15.719 1.00 98.19 95 ALA A O 1
ATOM 704 N N . GLY A 1 96 ? -5.066 -4.831 14.267 1.00 97.31 96 GLY A N 1
ATOM 705 C CA . GLY A 1 96 ? -5.863 -5.655 13.374 1.00 97.31 96 GLY A CA 1
ATOM 706 C C . GLY A 1 96 ? -5.205 -6.982 13.027 1.00 97.31 96 GLY A C 1
ATOM 707 O O . GLY A 1 96 ? -4.143 -7.323 13.541 1.00 97.31 96 GLY A O 1
ATOM 708 N N . ALA A 1 97 ? -5.831 -7.725 12.118 1.00 96.75 97 ALA A N 1
ATOM 709 C CA . ALA A 1 97 ? -5.278 -8.981 11.613 1.00 96.75 97 ALA A CA 1
ATOM 710 C C . ALA A 1 97 ? -3.968 -8.783 10.823 1.00 96.75 97 ALA A C 1
ATOM 712 O O . ALA A 1 97 ? -3.106 -9.660 10.858 1.00 96.75 97 ALA A O 1
ATOM 713 N N . TYR A 1 98 ? -3.811 -7.628 10.165 1.00 98.00 98 TYR A N 1
ATOM 714 C CA . TYR A 1 98 ? -2.741 -7.370 9.190 1.00 98.00 98 TYR A CA 1
ATOM 715 C C . TYR A 1 98 ? -1.880 -6.141 9.496 1.00 98.00 98 TYR A C 1
ATOM 717 O O . TYR A 1 98 ? -1.008 -5.783 8.715 1.00 98.00 98 TYR A O 1
ATOM 725 N N . GLY A 1 99 ? -2.086 -5.505 10.649 1.00 98.31 99 GLY A N 1
ATOM 726 C CA . GLY A 1 99 ? -1.307 -4.346 11.066 1.00 98.31 99 GLY A CA 1
ATOM 727 C C . GLY A 1 99 ? -1.610 -3.955 12.505 1.00 98.31 99 GLY A C 1
ATOM 728 O O . GLY A 1 99 ? -2.758 -4.021 12.942 1.00 98.31 99 GLY A O 1
ATOM 729 N N . THR A 1 100 ? -0.589 -3.543 13.249 1.00 98.75 100 THR A N 1
ATOM 730 C CA . THR A 1 100 ? -0.739 -2.988 14.599 1.00 98.75 100 THR A CA 1
ATOM 731 C C . THR A 1 100 ? 0.060 -1.703 14.708 1.00 98.75 100 THR A C 1
ATOM 733 O O . THR A 1 100 ? 1.276 -1.726 14.529 1.00 98.75 100 THR A O 1
ATOM 736 N N . ILE A 1 101 ? -0.613 -0.596 15.029 1.00 98.81 101 ILE A N 1
ATOM 737 C CA . ILE A 1 101 ? 0.060 0.678 15.263 1.00 98.81 101 ILE A CA 1
ATOM 738 C C . ILE A 1 101 ? 0.816 0.643 16.587 1.00 98.81 101 ILE A C 1
ATOM 740 O O . ILE A 1 101 ? 0.312 0.177 17.614 1.00 98.81 101 ILE A O 1
ATOM 744 N N . VAL A 1 102 ? 2.016 1.202 16.554 1.00 98.56 102 VAL A N 1
ATOM 745 C CA . VAL A 1 102 ? 2.872 1.445 17.705 1.00 98.56 102 VAL A CA 1
ATOM 746 C C . VAL A 1 102 ? 3.352 2.892 17.617 1.00 98.56 102 VAL A C 1
ATOM 748 O O . VAL A 1 102 ? 4.085 3.258 16.705 1.00 98.56 102 VAL A O 1
ATOM 751 N N . ASP A 1 103 ? 2.924 3.732 18.548 1.00 98.12 103 ASP A N 1
ATOM 752 C CA . ASP A 1 103 ? 3.237 5.160 18.530 1.00 98.12 103 ASP A CA 1
ATOM 753 C C . ASP A 1 103 ? 4.508 5.436 19.344 1.00 98.12 103 ASP A C 1
ATOM 755 O O . ASP A 1 103 ? 4.523 5.317 20.573 1.00 98.12 103 ASP A O 1
ATOM 759 N N . ALA A 1 104 ? 5.592 5.804 18.659 1.00 97.69 104 ALA A N 1
ATOM 760 C CA . ALA A 1 104 ? 6.868 6.105 19.300 1.00 97.69 104 ALA A CA 1
ATOM 761 C C . ALA A 1 104 ? 6.814 7.374 20.175 1.00 97.69 104 ALA A C 1
ATOM 763 O O . ALA A 1 104 ? 7.552 7.458 21.161 1.00 97.69 104 ALA A O 1
ATOM 764 N N . ALA A 1 105 ? 5.925 8.329 19.881 1.00 96.00 105 ALA A N 1
ATOM 765 C CA . ALA A 1 105 ? 5.699 9.505 20.722 1.00 96.00 105 ALA A CA 1
ATOM 766 C C . ALA A 1 105 ? 4.930 9.164 22.013 1.00 96.00 105 ALA A C 1
ATOM 768 O O . ALA A 1 105 ? 5.037 9.894 23.001 1.00 96.00 105 ALA A O 1
ATOM 769 N N . ALA A 1 106 ? 4.218 8.034 22.034 1.00 95.88 106 ALA A N 1
ATOM 770 C CA . ALA A 1 106 ? 3.499 7.499 23.190 1.00 95.88 106 ALA A CA 1
ATOM 771 C C . ALA A 1 106 ? 4.209 6.286 23.827 1.00 95.88 106 ALA A C 1
ATOM 773 O O . ALA A 1 106 ? 3.562 5.318 24.223 1.00 95.88 106 ALA A O 1
ATOM 774 N N . GLU A 1 107 ? 5.544 6.323 23.920 1.00 96.25 107 GLU A N 1
ATOM 775 C CA . GLU A 1 107 ? 6.367 5.253 24.516 1.00 96.25 107 GLU A CA 1
ATOM 776 C C . GLU A 1 107 ? 6.143 3.870 23.870 1.00 96.25 107 GLU A C 1
ATOM 778 O O . GLU A 1 107 ? 6.195 2.839 24.540 1.00 96.25 107 GLU A O 1
ATOM 783 N N . PHE A 1 108 ? 5.916 3.842 22.553 1.00 97.19 108 PHE A N 1
ATOM 784 C CA . PHE A 1 108 ? 5.621 2.631 21.781 1.00 97.19 108 PHE A CA 1
ATOM 785 C C . PHE A 1 108 ? 4.337 1.914 22.241 1.00 97.19 108 PHE A C 1
ATOM 787 O O . PHE A 1 108 ? 4.234 0.688 22.175 1.00 97.19 108 PHE A O 1
ATOM 794 N N . ALA A 1 109 ? 3.338 2.668 22.707 1.00 97.56 109 ALA A N 1
ATOM 795 C CA . ALA A 1 109 ? 2.006 2.143 22.985 1.00 97.56 109 ALA A CA 1
ATOM 796 C C . ALA A 1 109 ? 1.153 2.057 21.708 1.00 97.56 109 ALA A C 1
ATOM 798 O O . ALA A 1 109 ? 1.315 2.841 20.773 1.00 97.56 109 ALA A O 1
ATOM 799 N N . THR A 1 110 ? 0.194 1.132 21.682 1.00 98.19 110 THR A N 1
ATOM 800 C CA . THR A 1 110 ? -0.858 1.112 20.655 1.00 98.19 110 THR A CA 1
ATOM 801 C C . THR A 1 110 ? -1.990 2.058 21.068 1.00 98.19 110 THR A C 1
ATOM 803 O O . THR A 1 110 ? -2.589 1.829 22.125 1.00 98.19 110 THR A O 1
ATOM 806 N N . PRO A 1 111 ? -2.325 3.088 20.264 1.00 97.31 111 PRO A N 1
ATOM 807 C CA . PRO A 1 111 ? -3.445 3.977 20.554 1.00 97.31 111 PRO A CA 1
ATOM 808 C C . PRO A 1 111 ? -4.768 3.215 20.642 1.00 97.31 111 PRO A C 1
ATOM 810 O O . PRO A 1 111 ? -5.065 2.352 19.809 1.00 97.31 111 PRO A O 1
ATOM 813 N N . GLU A 1 112 ? -5.581 3.542 21.645 1.00 96.00 112 GLU A N 1
ATOM 814 C CA . GLU A 1 112 ? -6.859 2.877 21.872 1.00 96.00 112 GLU A CA 1
ATOM 815 C C . GLU A 1 112 ? -7.897 3.755 22.563 1.00 96.00 112 GLU A C 1
ATOM 817 O O . GLU A 1 112 ? -7.573 4.690 23.293 1.00 96.00 112 GLU A O 1
ATOM 822 N N . SER A 1 113 ? -9.167 3.398 22.380 1.00 94.12 113 SER A N 1
ATOM 823 C CA . SER A 1 113 ? -10.289 3.988 23.107 1.00 94.12 113 SER A CA 1
ATOM 824 C C . SER A 1 113 ? -11.198 2.912 23.696 1.00 94.12 113 SER A C 1
ATOM 826 O O . SER A 1 113 ? -11.128 1.733 23.337 1.00 94.12 113 SER A O 1
ATOM 828 N N . LEU A 1 114 ? -12.049 3.326 24.634 1.00 92.69 114 LEU A N 1
ATOM 829 C CA . LEU A 1 114 ? -13.035 2.477 25.288 1.00 92.69 114 LEU A CA 1
ATOM 830 C C . LEU A 1 114 ? -14.407 3.140 25.172 1.00 92.69 114 LEU A C 1
ATOM 832 O O . LEU A 1 114 ? -14.607 4.247 25.672 1.00 92.69 114 LEU A O 1
ATOM 836 N N . VAL A 1 115 ? -15.354 2.459 24.533 1.00 90.94 115 VAL A N 1
ATOM 837 C CA . VAL A 1 115 ? -16.692 2.990 24.253 1.00 90.94 115 VAL A CA 1
ATOM 838 C C . VAL A 1 115 ? -17.743 2.117 24.925 1.00 90.94 115 VAL A C 1
ATOM 840 O O . VAL A 1 115 ? -17.736 0.900 24.771 1.00 90.94 115 VAL A O 1
ATOM 843 N N . ALA A 1 116 ? -18.658 2.717 25.686 1.00 88.50 116 ALA A N 1
ATOM 844 C CA . ALA A 1 116 ? -19.772 1.985 26.284 1.00 88.50 116 ALA A CA 1
ATOM 845 C C . ALA A 1 116 ? -20.803 1.602 25.214 1.00 88.50 116 ALA A C 1
ATOM 847 O O . ALA A 1 116 ? -21.212 2.448 24.419 1.00 88.50 116 ALA A O 1
ATOM 848 N N . LEU A 1 117 ? -21.244 0.344 25.217 1.00 80.94 117 LEU A N 1
ATOM 849 C CA . LEU A 1 117 ? -22.306 -0.104 24.323 1.00 80.94 117 LEU A CA 1
ATOM 850 C C . LEU A 1 117 ? -23.671 0.407 24.808 1.00 80.94 117 LEU A C 1
ATOM 852 O O . LEU A 1 117 ? -23.934 0.398 26.017 1.00 80.94 117 LEU A O 1
ATOM 856 N N . PRO A 1 118 ? -24.563 0.824 23.892 1.00 75.06 118 PRO A N 1
ATOM 857 C CA . PRO A 1 118 ? -25.925 1.183 24.259 1.00 75.06 118 PRO A CA 1
ATOM 858 C C . PRO A 1 118 ? -26.659 -0.036 24.840 1.00 75.06 118 PRO A C 1
ATOM 860 O O . PRO A 1 118 ? -26.621 -1.132 24.290 1.00 75.06 118 PRO A O 1
ATOM 863 N N . GLY A 1 119 ? -27.342 0.151 25.973 1.00 67.00 119 GLY A N 1
ATOM 864 C CA . GLY A 1 119 ? -28.065 -0.916 26.682 1.00 67.00 119 GLY A CA 1
ATOM 865 C C . GLY A 1 119 ? -29.456 -1.244 26.123 1.00 67.00 119 GLY A C 1
ATOM 866 O O . GLY A 1 119 ? -30.220 -1.941 26.783 1.00 67.00 119 GLY A O 1
ATOM 867 N N . THR A 1 120 ? -29.837 -0.718 24.954 1.00 64.38 120 THR A N 1
ATOM 868 C CA . THR A 1 120 ? -31.192 -0.862 24.387 1.00 64.38 120 THR A CA 1
ATOM 869 C C . THR A 1 120 ? -31.167 -1.121 22.881 1.00 64.38 120 THR A C 1
ATOM 871 O O . THR A 1 120 ? -30.325 -0.576 22.179 1.00 64.38 120 THR A O 1
ATOM 874 N N . SER A 1 121 ? -32.124 -1.918 22.393 1.00 58.69 121 SER A N 1
ATOM 875 C CA . SER A 1 121 ? -32.347 -2.243 20.971 1.00 58.69 121 SER A CA 1
ATOM 876 C C . SER A 1 121 ? -33.075 -1.108 20.218 1.00 58.69 121 SER A C 1
ATOM 878 O O . SER A 1 121 ? -33.929 -0.465 20.838 1.00 58.69 121 SER A O 1
ATOM 880 N N . PRO A 1 122 ? -32.825 -0.876 18.908 1.00 56.19 122 PRO A N 1
ATOM 881 C CA . PRO A 1 122 ? -31.888 -1.584 18.025 1.00 56.19 122 PRO A CA 1
ATOM 882 C C . PRO A 1 122 ? -30.429 -1.205 18.296 1.00 56.19 122 PRO A C 1
ATOM 884 O O . PRO A 1 122 ? -30.123 -0.060 18.611 1.00 56.19 122 PRO A O 1
ATOM 887 N N . LEU A 1 123 ? -29.530 -2.182 18.172 1.00 73.00 123 LEU A N 1
ATOM 888 C CA . LEU A 1 123 ? -28.099 -2.018 18.436 1.00 73.00 123 LEU A CA 1
ATOM 889 C C . LEU A 1 123 ? -27.326 -1.819 17.125 1.00 73.00 123 LEU A C 1
ATOM 891 O O . LEU A 1 123 ? -26.396 -2.567 16.831 1.00 73.00 123 LEU A O 1
ATOM 895 N N . GLU A 1 124 ? -27.732 -0.844 16.313 1.00 86.00 124 GLU A N 1
ATOM 896 C CA . GLU A 1 124 ? -26.830 -0.296 15.298 1.00 86.00 124 GLU A CA 1
ATOM 897 C C . GLU A 1 124 ? -25.992 0.797 15.970 1.00 86.00 124 GLU A C 1
ATOM 899 O O . GLU A 1 124 ? -26.530 1.755 16.525 1.00 86.00 124 GLU A O 1
ATOM 904 N N . PHE A 1 125 ? -24.676 0.617 15.990 1.00 88.31 125 PHE A N 1
ATOM 905 C CA . PHE A 1 125 ? -23.749 1.448 16.742 1.00 88.31 125 PHE A CA 1
ATOM 906 C C . PHE A 1 125 ? -22.506 1.761 15.896 1.00 88.31 125 PHE A C 1
ATOM 908 O O . PHE A 1 125 ? -21.461 1.122 16.060 1.00 88.31 125 PHE A O 1
ATOM 915 N N . PRO A 1 126 ? -22.612 2.706 14.943 1.00 92.88 126 PRO A N 1
ATOM 916 C CA . PRO A 1 126 ? -21.466 3.151 14.166 1.00 92.88 126 PRO A CA 1
ATOM 917 C C . PRO A 1 126 ? -20.462 3.882 15.064 1.00 92.88 126 PRO A C 1
ATOM 919 O O . PRO A 1 126 ? -20.834 4.589 16.004 1.00 92.88 126 PRO A O 1
ATOM 922 N N . LEU A 1 127 ? -19.182 3.707 14.762 1.00 94.69 127 LEU A N 1
ATOM 923 C CA . LEU A 1 127 ? -18.061 4.262 15.509 1.00 94.69 127 LEU A CA 1
ATOM 924 C C . LEU A 1 127 ? -17.201 5.078 14.552 1.00 94.69 127 LEU A C 1
ATOM 926 O O . LEU A 1 127 ? -16.820 4.566 13.507 1.00 94.69 127 LEU A O 1
ATOM 930 N N . ASN A 1 128 ? -16.867 6.313 14.927 1.00 97.00 128 ASN A N 1
ATOM 931 C CA . ASN A 1 128 ? -15.898 7.124 14.195 1.00 97.00 128 ASN A CA 1
ATOM 932 C C . ASN A 1 128 ? -14.680 7.397 15.076 1.00 97.00 128 ASN A C 1
ATOM 934 O O . ASN A 1 128 ? -14.820 7.961 16.164 1.00 97.00 128 ASN A O 1
ATOM 938 N N . LEU A 1 129 ? -13.505 6.984 14.616 1.00 97.88 129 LEU A N 1
ATOM 939 C CA . LEU A 1 129 ? -12.227 7.210 15.280 1.00 97.88 129 LEU A CA 1
ATOM 940 C C . LEU A 1 129 ? -11.627 8.530 14.788 1.00 97.88 129 LEU A C 1
ATOM 942 O O . LEU A 1 129 ? -11.646 8.822 13.596 1.00 97.88 129 LEU A O 1
ATOM 946 N N . GLY A 1 130 ? -11.086 9.328 15.702 1.00 96.25 130 GLY A N 1
ATOM 947 C CA . GLY A 1 130 ? -10.549 10.639 15.360 1.00 96.25 130 GLY A CA 1
ATOM 948 C C . GLY A 1 130 ? -9.657 11.225 16.448 1.00 96.25 130 GLY A C 1
ATOM 949 O O . GLY A 1 130 ? -9.490 10.665 17.538 1.00 96.25 130 GLY A O 1
ATOM 950 N N . SER A 1 131 ? -9.093 12.385 16.135 1.00 90.19 131 SER A N 1
ATOM 951 C CA . SER A 1 131 ? -8.294 13.196 17.052 1.00 90.19 131 SER A CA 1
ATOM 952 C C . SER A 1 131 ? -9.174 13.864 18.130 1.00 90.19 131 SER A C 1
ATOM 954 O O . SER A 1 131 ? -10.315 14.233 17.844 1.00 90.19 131 SER A O 1
ATOM 956 N N . PRO A 1 132 ? -8.680 14.076 19.368 1.00 89.12 132 PRO A N 1
ATOM 957 C CA . PRO A 1 132 ? -7.328 13.784 19.858 1.00 89.12 132 PRO A CA 1
ATOM 958 C C . PRO A 1 132 ? -7.138 12.363 20.406 1.00 89.12 132 PRO A C 1
ATOM 960 O O . PRO A 1 132 ? -6.052 12.053 20.883 1.00 89.12 132 PRO A O 1
ATOM 963 N N . GLN A 1 133 ? -8.170 11.512 20.401 1.00 92.38 133 GLN A N 1
ATOM 964 C CA . GLN A 1 133 ? -8.078 10.161 20.972 1.00 92.38 133 GLN A CA 1
ATOM 965 C C . GLN A 1 133 ? -7.102 9.272 20.197 1.00 92.38 133 GLN A C 1
ATOM 967 O O . GLN A 1 133 ? -6.387 8.478 20.803 1.00 92.38 133 GLN A O 1
ATOM 972 N N . TYR A 1 134 ? -7.066 9.433 18.877 1.00 97.06 134 TYR A N 1
ATOM 973 C CA . TYR A 1 134 ? -6.126 8.762 17.993 1.00 97.06 134 TYR A CA 1
ATOM 974 C C . TYR A 1 134 ? -5.314 9.820 17.233 1.00 97.06 134 TYR A C 1
ATOM 976 O O . TYR A 1 134 ? -5.917 10.705 16.616 1.00 97.06 134 TYR A O 1
ATOM 984 N N . PRO A 1 135 ? -3.970 9.775 17.274 1.00 97.00 135 PRO A N 1
ATOM 985 C CA . PRO A 1 135 ? -3.134 10.635 16.441 1.00 97.00 135 PRO A CA 1
ATOM 986 C C . PRO A 1 135 ? -3.438 10.431 14.951 1.00 97.00 135 PRO A C 1
ATOM 988 O O . PRO A 1 135 ? -3.686 9.307 14.520 1.00 97.00 135 PRO A O 1
ATOM 991 N N . GLN A 1 136 ? -3.390 11.501 14.152 1.00 97.94 136 GLN A N 1
ATOM 992 C CA . GLN A 1 136 ? -3.703 11.420 12.717 1.00 97.94 136 GLN A CA 1
ATOM 993 C C . GLN A 1 136 ? -2.757 10.463 11.969 1.00 97.94 136 GLN A C 1
ATOM 995 O O . GLN A 1 136 ? -3.212 9.629 11.198 1.00 97.94 136 GLN A O 1
ATOM 1000 N N . SER A 1 137 ? -1.458 10.511 12.287 1.00 98.00 137 SER A N 1
ATOM 1001 C CA . SER A 1 137 ? -0.425 9.574 11.811 1.00 98.00 137 SER A CA 1
ATOM 1002 C C . SER A 1 137 ? -0.802 8.110 12.042 1.00 98.00 137 SER A C 1
ATOM 1004 O O . SER A 1 137 ? -0.612 7.273 11.165 1.00 98.00 137 SER A O 1
ATOM 1006 N N . ALA A 1 138 ? -1.364 7.797 13.209 1.00 98.56 138 ALA A N 1
ATOM 1007 C CA . ALA A 1 138 ? -1.791 6.453 13.563 1.00 98.56 138 ALA A CA 1
ATOM 1008 C C . ALA A 1 138 ? -3.013 5.997 12.749 1.00 98.56 138 ALA A C 1
ATOM 1010 O O . ALA A 1 138 ? -3.062 4.846 12.314 1.00 98.56 138 ALA A O 1
ATOM 1011 N N . LEU A 1 139 ? -3.991 6.886 12.541 1.00 98.62 139 LEU A N 1
ATOM 1012 C CA . LEU A 1 139 ? -5.191 6.590 11.753 1.00 98.62 139 LEU A CA 1
ATOM 1013 C C . LEU A 1 139 ? -4.842 6.352 10.279 1.00 98.62 139 LEU A C 1
ATOM 1015 O O . LEU A 1 139 ? -5.206 5.309 9.733 1.00 98.62 139 LEU A O 1
ATOM 1019 N N . ASP A 1 140 ? -4.093 7.275 9.673 1.00 98.56 140 ASP A N 1
ATOM 1020 C CA . ASP A 1 140 ? -3.711 7.211 8.260 1.00 98.56 140 ASP A CA 1
ATOM 1021 C C . ASP A 1 140 ? -2.837 5.983 7.978 1.00 98.56 140 ASP A C 1
ATOM 1023 O O . ASP A 1 140 ? -3.140 5.201 7.075 1.00 98.56 140 ASP A O 1
ATOM 1027 N N . ALA A 1 141 ? -1.799 5.740 8.791 1.00 98.75 141 ALA A N 1
ATOM 1028 C CA . ALA A 1 141 ? -0.914 4.593 8.592 1.00 98.75 141 ALA A CA 1
ATOM 1029 C C . ALA A 1 141 ? -1.640 3.252 8.743 1.00 98.75 141 ALA A C 1
ATOM 1031 O O . ALA A 1 141 ? -1.370 2.321 7.980 1.00 98.75 141 ALA A O 1
ATOM 1032 N N . TYR A 1 142 ? -2.576 3.139 9.693 1.00 98.81 142 TYR A N 1
ATOM 1033 C CA . TYR A 1 142 ? -3.373 1.923 9.839 1.00 98.81 142 TYR A CA 1
ATOM 1034 C C . TYR A 1 142 ? -4.249 1.709 8.607 1.00 98.81 142 TYR A C 1
ATOM 1036 O O . TYR A 1 142 ? -4.258 0.620 8.033 1.00 98.81 142 TYR A O 1
ATOM 1044 N N . HIS A 1 143 ? -4.968 2.755 8.196 1.00 98.44 143 HIS A N 1
ATOM 1045 C CA . HIS A 1 143 ? -5.879 2.706 7.063 1.00 98.44 143 HIS A CA 1
ATOM 1046 C C . HIS A 1 143 ? -5.147 2.321 5.770 1.00 98.44 143 HIS A C 1
ATOM 1048 O O . HIS A 1 143 ? -5.514 1.337 5.127 1.00 98.44 143 HIS A O 1
ATOM 1054 N N . PHE A 1 144 ? -4.073 3.031 5.417 1.00 98.62 144 PHE A N 1
ATOM 1055 C CA . PHE A 1 144 ? -3.334 2.769 4.182 1.00 98.62 144 PHE A CA 1
ATOM 1056 C C . PHE A 1 144 ? -2.550 1.456 4.214 1.00 98.62 144 PHE A C 1
ATOM 1058 O O . PHE A 1 144 ? -2.475 0.780 3.188 1.00 98.62 144 PHE A O 1
ATOM 1065 N N . GLY A 1 145 ? -2.032 1.040 5.375 1.00 98.50 145 GLY A N 1
ATOM 1066 C CA . GLY A 1 145 ? -1.419 -0.279 5.535 1.00 98.50 145 GLY A CA 1
ATOM 1067 C C . GLY A 1 145 ? -2.422 -1.418 5.322 1.00 98.50 145 GLY A C 1
ATOM 1068 O O . GLY A 1 145 ? -2.119 -2.391 4.633 1.00 98.50 145 GLY A O 1
ATOM 1069 N N . ALA A 1 146 ? -3.643 -1.282 5.847 1.00 98.31 146 ALA A N 1
ATOM 1070 C CA . ALA A 1 146 ? -4.696 -2.271 5.641 1.00 98.31 146 ALA A CA 1
ATOM 1071 C C . ALA A 1 146 ? -5.197 -2.299 4.185 1.00 98.31 146 ALA A C 1
ATOM 1073 O O . ALA A 1 146 ? -5.390 -3.380 3.634 1.00 98.31 146 ALA A O 1
ATOM 1074 N N . LEU A 1 147 ? -5.328 -1.138 3.530 1.00 97.75 147 LEU A N 1
ATOM 1075 C CA . LEU A 1 147 ? -5.641 -1.078 2.098 1.00 97.75 147 LEU A CA 1
ATOM 1076 C C . LEU A 1 147 ? -4.541 -1.704 1.231 1.00 97.75 147 LEU A C 1
ATOM 1078 O O . LEU A 1 147 ? -4.858 -2.357 0.241 1.00 97.75 147 LEU A O 1
ATOM 1082 N N . ALA A 1 148 ? -3.266 -1.537 1.591 1.00 98.50 148 ALA A N 1
ATOM 1083 C CA . ALA A 1 148 ? -2.153 -2.171 0.882 1.00 98.50 148 ALA A CA 1
ATOM 1084 C C . ALA A 1 148 ? -2.178 -3.695 1.016 1.00 98.50 148 ALA A C 1
ATOM 1086 O O . ALA A 1 148 ? -1.955 -4.401 0.029 1.00 98.50 148 ALA A O 1
ATOM 1087 N N . HIS A 1 149 ? -2.533 -4.202 2.200 1.00 98.44 149 HIS A N 1
ATOM 1088 C CA . HIS A 1 149 ? -2.793 -5.624 2.385 1.00 98.44 149 HIS A CA 1
ATOM 1089 C C . HIS A 1 149 ? -3.954 -6.105 1.501 1.00 98.44 149 HIS A C 1
ATOM 1091 O O . HIS A 1 149 ? -3.793 -7.041 0.723 1.00 98.44 149 HIS A O 1
ATOM 1097 N N . ASP A 1 150 ? -5.112 -5.445 1.558 1.00 97.75 150 ASP A N 1
ATOM 1098 C CA . ASP A 1 150 ? -6.283 -5.845 0.769 1.00 97.75 150 ASP A CA 1
ATOM 1099 C C . ASP A 1 150 ? -6.028 -5.784 -0.739 1.00 97.75 150 ASP A C 1
ATOM 1101 O O . ASP A 1 150 ? -6.465 -6.672 -1.472 1.00 97.75 150 ASP A O 1
ATOM 1105 N N . TYR A 1 151 ? -5.281 -4.779 -1.199 1.00 97.75 151 TYR A N 1
ATOM 1106 C CA . TYR A 1 151 ? -4.863 -4.663 -2.590 1.00 97.75 151 TYR A CA 1
ATOM 1107 C C . TYR A 1 151 ? -4.056 -5.889 -3.027 1.00 97.75 151 TYR A C 1
ATOM 1109 O O . TYR A 1 151 ? -4.433 -6.553 -3.995 1.00 97.75 151 TYR A O 1
ATOM 1117 N N . ILE A 1 152 ? -2.995 -6.250 -2.292 1.00 98.12 152 ILE A N 1
ATOM 1118 C CA . ILE A 1 152 ? -2.165 -7.393 -2.686 1.00 98.12 152 ILE A CA 1
ATOM 1119 C C . ILE A 1 152 ? -2.927 -8.716 -2.579 1.00 98.12 152 ILE A C 1
ATOM 1121 O O . ILE A 1 152 ? -2.768 -9.572 -3.443 1.00 98.12 152 ILE A O 1
ATOM 1125 N N . LYS A 1 153 ? -3.820 -8.874 -1.591 1.00 97.75 153 LYS A N 1
ATOM 1126 C CA . LYS A 1 153 ? -4.703 -10.049 -1.499 1.00 97.75 153 LYS A CA 1
ATOM 1127 C C . LYS A 1 153 ? -5.742 -10.099 -2.617 1.00 97.75 153 LYS A C 1
ATOM 1129 O O . LYS A 1 153 ? -6.200 -11.187 -2.957 1.00 97.75 153 LYS A O 1
ATOM 1134 N N . GLY A 1 154 ? -6.122 -8.952 -3.176 1.00 97.19 154 GLY A N 1
ATOM 1135 C CA . GLY A 1 154 ? -6.966 -8.861 -4.363 1.00 97.19 154 GLY A CA 1
ATOM 1136 C C . GLY A 1 154 ? -6.256 -9.337 -5.631 1.00 97.19 154 GLY A C 1
ATOM 1137 O O . GLY A 1 154 ? -6.898 -9.965 -6.471 1.00 97.19 154 GLY A O 1
ATOM 1138 N N . VAL A 1 155 ? -4.948 -9.079 -5.746 1.00 97.50 155 VAL A N 1
ATOM 1139 C CA . VAL A 1 155 ? -4.109 -9.550 -6.863 1.00 97.50 155 VAL A CA 1
ATOM 1140 C C . VAL A 1 155 ? -3.742 -11.028 -6.695 1.00 97.50 155 VAL A C 1
ATOM 1142 O O . VAL A 1 155 ? -3.975 -11.816 -7.607 1.00 97.50 155 VAL A O 1
ATOM 1145 N N . ASP A 1 156 ? -3.233 -11.419 -5.523 1.00 98.12 156 ASP A N 1
ATOM 1146 C CA . ASP A 1 156 ? -2.874 -12.798 -5.185 1.00 98.12 156 ASP A CA 1
ATOM 1147 C C . ASP A 1 156 ? -3.444 -13.224 -3.817 1.00 98.12 156 ASP A C 1
ATOM 1149 O O . ASP A 1 156 ? -2.803 -13.087 -2.764 1.00 98.12 156 ASP A O 1
ATOM 1153 N N . PRO A 1 157 ? -4.648 -13.825 -3.809 1.00 97.75 157 PRO A N 1
ATOM 1154 C CA . PRO A 1 157 ? -5.247 -14.375 -2.597 1.00 97.75 157 PRO A CA 1
ATOM 1155 C C . PRO A 1 157 ? -4.396 -15.468 -1.924 1.00 97.75 157 PRO A C 1
ATOM 1157 O O . PRO A 1 157 ? -4.545 -15.705 -0.721 1.00 97.75 157 PRO A O 1
ATOM 1160 N N . SER A 1 158 ? -3.515 -16.137 -2.678 1.00 97.31 158 SER A N 1
ATOM 1161 C CA . SER A 1 158 ? -2.705 -17.270 -2.218 1.00 97.31 158 SER A CA 1
ATOM 1162 C C . SER A 1 158 ? -1.371 -16.869 -1.583 1.00 97.31 158 SER A C 1
ATOM 1164 O O . SER A 1 158 ? -0.725 -17.705 -0.945 1.00 97.31 158 SER A O 1
ATOM 1166 N N . LEU A 1 159 ? -0.988 -15.587 -1.663 1.00 97.25 159 LEU A N 1
ATOM 1167 C CA . LEU A 1 159 ? 0.189 -15.055 -0.980 1.00 97.25 159 LEU A CA 1
ATOM 1168 C C . LEU A 1 159 ? -0.051 -15.002 0.536 1.00 97.25 159 LEU A C 1
ATOM 1170 O O . LEU A 1 159 ? -0.404 -13.970 1.099 1.00 97.25 159 LEU A O 1
ATOM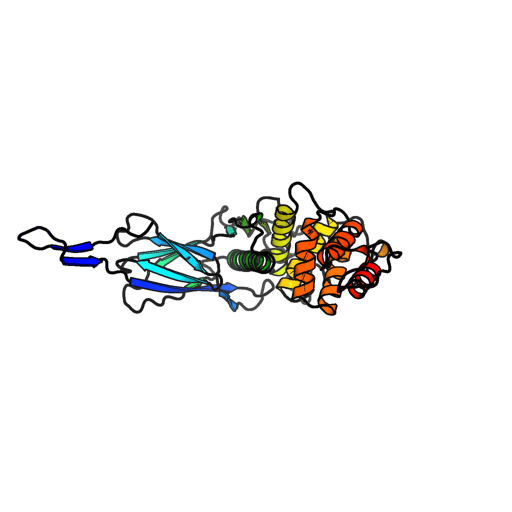 1174 N N . HIS A 1 160 ? 0.114 -16.134 1.218 1.00 97.19 160 HIS A N 1
ATOM 1175 C CA . HIS A 1 160 ? -0.072 -16.242 2.670 1.00 97.19 160 HIS A CA 1
ATOM 1176 C C . HIS A 1 160 ? 1.110 -15.698 3.477 1.00 97.19 160 HIS A C 1
ATOM 1178 O O . HIS A 1 160 ? 1.006 -15.500 4.686 1.00 97.19 160 HIS A O 1
ATOM 1184 N N . ALA A 1 161 ? 2.243 -15.436 2.819 1.00 96.25 161 ALA A N 1
ATOM 1185 C CA . ALA A 1 161 ? 3.452 -14.937 3.466 1.00 96.25 161 ALA A CA 1
ATOM 1186 C C . ALA A 1 161 ? 3.273 -13.546 4.101 1.00 96.25 161 ALA A C 1
ATOM 1188 O O . ALA A 1 161 ? 4.089 -13.175 4.943 1.00 96.25 161 ALA A O 1
ATOM 1189 N N . VAL A 1 162 ? 2.219 -12.813 3.721 1.00 97.19 162 VAL A N 1
ATOM 1190 C CA . VAL A 1 162 ? 1.856 -11.484 4.243 1.00 97.19 162 VAL A CA 1
ATOM 1191 C C . VAL A 1 162 ? 0.628 -11.504 5.166 1.00 97.19 162 VAL A C 1
ATOM 1193 O O . VAL A 1 162 ? 0.208 -10.454 5.640 1.00 97.19 162 VAL A O 1
ATOM 1196 N N . ASP A 1 163 ? 0.059 -12.681 5.463 1.00 97.50 163 ASP A N 1
ATOM 1197 C CA . ASP A 1 163 ? -1.138 -12.835 6.308 1.00 97.50 163 ASP A CA 1
ATOM 1198 C C . ASP A 1 163 ? -0.767 -12.791 7.807 1.00 97.50 163 ASP A C 1
ATOM 1200 O O . ASP A 1 163 ? -0.993 -13.739 8.565 1.00 97.50 163 ASP A O 1
ATOM 1204 N N . PHE A 1 164 ? -0.148 -11.694 8.244 1.00 97.69 164 PHE A N 1
ATOM 1205 C CA . PHE A 1 164 ? 0.227 -11.465 9.639 1.00 97.69 164 PHE A CA 1
ATOM 1206 C C . PHE A 1 164 ? 0.108 -9.990 10.025 1.00 97.69 164 PHE A C 1
ATOM 1208 O O . PHE A 1 164 ? 0.218 -9.095 9.191 1.00 97.69 164 PHE A O 1
ATOM 1215 N N . SER A 1 165 ? -0.064 -9.726 11.321 1.00 98.25 165 SER A N 1
ATOM 1216 C CA . SER A 1 165 ? -0.122 -8.359 11.837 1.00 98.25 165 SER A CA 1
ATOM 1217 C C . SER A 1 165 ? 1.278 -7.751 11.921 1.00 98.25 165 SER A C 1
ATOM 1219 O O . SER A 1 165 ? 1.975 -7.948 12.921 1.00 98.25 165 SER A O 1
ATOM 1221 N N . VAL A 1 166 ? 1.676 -6.980 10.907 1.00 98.62 166 VAL A N 1
ATOM 1222 C CA . VAL A 1 166 ? 2.946 -6.241 10.917 1.00 98.62 166 VAL A CA 1
ATOM 1223 C C . VAL A 1 166 ? 2.912 -5.082 11.930 1.00 98.62 166 VAL A C 1
ATOM 1225 O O . VAL A 1 166 ? 1.911 -4.364 12.006 1.00 98.62 166 VAL A O 1
ATOM 1228 N N . PRO A 1 167 ? 3.972 -4.862 12.732 1.00 98.75 167 PRO A N 1
ATOM 1229 C CA . PRO A 1 167 ? 4.106 -3.636 13.511 1.00 98.75 167 PRO A CA 1
ATOM 1230 C C . PRO A 1 167 ? 4.301 -2.422 12.595 1.00 98.75 167 PRO A C 1
ATOM 1232 O O . PRO A 1 167 ? 5.176 -2.420 11.728 1.00 98.75 167 PRO A O 1
ATOM 1235 N N . ILE A 1 168 ? 3.501 -1.386 12.817 1.00 98.88 168 ILE A N 1
ATOM 1236 C CA . ILE A 1 168 ? 3.539 -0.116 12.093 1.00 98.88 168 ILE A CA 1
ATOM 1237 C C . ILE A 1 168 ? 3.912 0.962 13.104 1.00 98.88 168 ILE A C 1
ATOM 1239 O O . ILE A 1 168 ? 3.080 1.411 13.894 1.00 98.88 168 ILE A O 1
ATOM 1243 N N . ILE A 1 169 ? 5.188 1.332 13.118 1.00 98.81 169 ILE A N 1
ATOM 1244 C CA . ILE A 1 169 ? 5.709 2.347 14.021 1.00 98.81 169 ILE A CA 1
ATOM 1245 C C . ILE A 1 169 ? 5.442 3.720 13.415 1.00 98.81 169 ILE A C 1
ATOM 1247 O O . ILE A 1 169 ? 5.939 4.021 12.330 1.00 98.81 169 ILE A O 1
ATOM 1251 N N . VAL A 1 170 ? 4.691 4.555 14.121 1.00 98.69 170 VAL A N 1
ATOM 1252 C CA . VAL A 1 170 ? 4.423 5.942 13.723 1.00 98.69 170 VAL A CA 1
ATOM 1253 C C . VAL A 1 170 ? 5.118 6.914 14.662 1.00 98.69 170 VAL A C 1
ATOM 1255 O O . VAL A 1 170 ? 5.516 6.549 15.771 1.00 98.69 170 VAL A O 1
ATOM 1258 N N . ASP A 1 171 ? 5.270 8.154 14.196 1.00 97.38 171 ASP A N 1
ATOM 1259 C CA . ASP A 1 171 ? 5.872 9.248 14.958 1.00 97.38 171 ASP A CA 1
ATOM 1260 C C . ASP A 1 171 ? 7.272 8.913 15.492 1.00 97.38 171 ASP A C 1
ATOM 1262 O O . ASP A 1 171 ? 7.690 9.366 16.561 1.00 97.38 171 ASP A O 1
ATOM 1266 N N . TYR A 1 172 ? 8.032 8.133 14.718 1.00 96.88 172 TYR A N 1
ATOM 1267 C CA . TYR A 1 172 ? 9.416 7.832 15.041 1.00 96.88 172 TYR A CA 1
ATOM 1268 C C . TYR A 1 172 ? 10.260 9.115 14.934 1.00 96.88 172 TYR A C 1
ATOM 1270 O O . TYR A 1 172 ? 10.192 9.823 13.924 1.00 96.88 172 TYR A O 1
ATOM 1278 N N . PRO A 1 173 ? 11.048 9.473 15.960 1.00 93.44 173 PRO A N 1
ATOM 1279 C CA . PRO A 1 173 ? 11.722 10.764 15.985 1.00 93.44 173 PRO A CA 1
ATOM 1280 C C . PRO A 1 173 ? 12.775 10.872 14.878 1.00 93.44 173 PRO A C 1
ATOM 1282 O O . PRO A 1 173 ? 13.576 9.959 14.661 1.00 93.44 173 PRO A O 1
ATOM 1285 N N . LEU A 1 174 ? 12.815 12.029 14.211 1.00 86.81 174 LEU A N 1
ATOM 1286 C CA . LEU A 1 174 ? 13.852 12.341 13.228 1.00 86.81 174 LEU A CA 1
ATOM 1287 C C . LEU A 1 174 ? 15.248 12.299 13.883 1.00 86.81 174 LEU A C 1
ATOM 1289 O O . LEU A 1 174 ? 15.456 12.924 14.927 1.00 86.81 174 LEU A O 1
ATOM 1293 N N . PRO A 1 175 ? 16.248 11.644 13.260 1.00 81.06 175 PRO A N 1
ATOM 1294 C CA . PRO A 1 175 ? 17.617 11.616 13.774 1.00 81.06 175 PRO A CA 1
ATOM 1295 C C . PRO A 1 175 ? 18.327 12.969 13.576 1.00 81.06 175 PRO A C 1
ATOM 1297 O O . PRO A 1 175 ? 19.413 13.194 14.106 1.00 81.06 175 PRO A O 1
ATOM 1300 N N . GLY A 1 176 ? 17.708 13.882 12.823 1.00 77.69 176 GLY A N 1
ATOM 1301 C CA . GLY A 1 176 ? 18.097 15.276 12.652 1.00 77.69 176 GLY A CA 1
ATOM 1302 C C . GLY A 1 176 ? 17.041 16.034 11.844 1.00 77.69 176 GLY A C 1
ATOM 1303 O O . GLY A 1 176 ? 16.292 15.426 11.086 1.00 77.69 176 GLY A O 1
ATOM 1304 N N . ALA A 1 177 ? 16.999 17.363 11.970 1.00 67.88 177 ALA A N 1
ATOM 1305 C CA . ALA A 1 177 ? 15.927 18.208 11.417 1.00 67.88 177 ALA A CA 1
ATOM 1306 C C . ALA A 1 177 ? 15.716 18.107 9.887 1.00 67.88 177 ALA A C 1
ATOM 1308 O O . ALA A 1 177 ? 14.648 18.461 9.400 1.00 67.88 177 ALA A O 1
ATOM 1309 N N . ASN A 1 178 ? 16.710 17.605 9.143 1.00 67.56 178 ASN A N 1
ATOM 1310 C CA . ASN A 1 178 ? 16.679 17.464 7.681 1.00 67.56 178 ASN A CA 1
ATOM 1311 C C . ASN A 1 178 ? 16.715 15.999 7.203 1.00 67.56 178 ASN A C 1
ATOM 1313 O O . ASN A 1 178 ? 16.953 15.753 6.024 1.00 67.56 178 ASN A O 1
ATOM 1317 N N . LEU A 1 179 ? 16.563 15.025 8.105 1.00 81.44 179 LEU A N 1
ATOM 1318 C CA . LEU A 1 179 ? 16.645 13.598 7.778 1.00 81.44 179 LEU A CA 1
ATOM 1319 C C . LEU A 1 179 ? 15.249 12.986 7.753 1.00 81.44 179 LEU A C 1
ATOM 1321 O O . LEU A 1 179 ? 14.835 12.314 8.691 1.00 81.44 179 LEU A O 1
ATOM 1325 N N . CYS A 1 180 ? 14.543 13.266 6.667 1.00 88.50 180 CYS A N 1
ATOM 1326 C CA . CYS A 1 180 ? 13.224 12.738 6.358 1.00 88.50 180 CYS A CA 1
ATOM 1327 C C . CYS A 1 180 ? 13.328 11.290 5.900 1.00 88.50 180 CYS A C 1
ATOM 1329 O O . CYS A 1 180 ? 14.168 10.999 5.049 1.00 88.50 180 CYS A O 1
ATOM 1331 N N . ASN A 1 181 ? 12.500 10.396 6.440 1.00 92.69 181 ASN A N 1
ATOM 1332 C CA . ASN A 1 181 ? 12.511 9.012 5.989 1.00 92.69 181 ASN A CA 1
ATOM 1333 C C . ASN A 1 181 ? 11.206 8.263 6.295 1.00 92.69 181 ASN A C 1
ATOM 1335 O O . ASN A 1 181 ? 10.365 8.712 7.081 1.00 92.69 181 ASN A O 1
ATOM 1339 N N . ALA A 1 182 ? 11.077 7.099 5.681 1.00 97.19 182 ALA A N 1
ATOM 1340 C CA . ALA A 1 182 ? 10.278 5.961 6.113 1.00 97.19 182 ALA A CA 1
ATOM 1341 C C . ALA A 1 182 ? 11.050 4.700 5.697 1.00 97.19 182 ALA A C 1
ATOM 1343 O O . ALA A 1 182 ? 11.987 4.806 4.906 1.00 97.19 182 ALA A O 1
ATOM 1344 N N . PHE A 1 183 ? 10.767 3.549 6.302 1.00 97.81 183 PHE A N 1
ATOM 1345 C CA . PHE A 1 183 ? 11.365 2.297 5.835 1.00 97.81 183 PHE A CA 1
ATOM 1346 C C . PHE A 1 183 ? 10.606 1.055 6.306 1.00 97.81 183 PHE A C 1
ATOM 1348 O O . PHE A 1 183 ? 10.039 1.016 7.403 1.00 97.81 183 PHE A O 1
ATOM 1355 N N . TRP A 1 184 ? 10.727 -0.007 5.519 1.00 98.38 184 TRP A N 1
ATOM 1356 C CA . TRP A 1 184 ? 10.626 -1.402 5.939 1.00 98.38 184 TRP A CA 1
ATOM 1357 C C . TRP A 1 184 ? 12.006 -1.948 6.342 1.00 98.38 184 TRP A C 1
ATOM 1359 O O . TRP A 1 184 ? 12.957 -1.886 5.566 1.00 98.38 184 TRP A O 1
ATOM 1369 N N . ASP A 1 185 ? 12.135 -2.530 7.540 1.00 96.75 185 ASP A N 1
ATOM 1370 C CA . ASP A 1 185 ? 13.415 -3.078 8.041 1.00 96.75 185 ASP A CA 1
ATOM 1371 C C . ASP A 1 185 ? 13.530 -4.616 7.970 1.00 96.75 185 ASP A C 1
ATOM 1373 O O . ASP A 1 185 ? 14.441 -5.214 8.557 1.00 96.75 185 ASP A O 1
ATOM 1377 N N . GLY A 1 186 ? 12.589 -5.277 7.291 1.00 96.44 186 GLY A N 1
ATOM 1378 C CA . GLY A 1 186 ? 12.456 -6.737 7.282 1.00 96.44 186 GLY A CA 1
ATOM 1379 C C . GLY A 1 186 ? 11.523 -7.298 8.362 1.00 96.44 186 GLY A C 1
ATOM 1380 O O . GLY A 1 186 ? 11.257 -8.507 8.359 1.00 96.44 186 GLY A O 1
ATOM 1381 N N . LYS A 1 187 ? 11.042 -6.462 9.295 1.00 96.88 187 LYS A N 1
ATOM 1382 C CA . LYS A 1 187 ? 10.188 -6.865 10.428 1.00 96.88 187 LYS A CA 1
ATOM 1383 C C . LYS A 1 187 ? 9.023 -5.917 10.694 1.00 96.88 187 LYS A C 1
ATOM 1385 O O . LYS A 1 187 ? 7.968 -6.380 11.125 1.00 96.88 187 LYS A O 1
ATOM 1390 N N . GLN A 1 188 ? 9.218 -4.620 10.496 1.00 98.44 188 GLN A N 1
ATOM 1391 C CA . GLN A 1 188 ? 8.259 -3.569 10.819 1.00 98.44 188 GLN A CA 1
ATOM 1392 C C . GLN A 1 188 ? 8.341 -2.416 9.817 1.00 98.44 188 GLN A C 1
ATOM 1394 O O . GLN A 1 188 ? 9.387 -2.162 9.217 1.00 98.44 188 GLN A O 1
ATOM 1399 N N . LEU A 1 189 ? 7.220 -1.715 9.664 1.00 98.81 189 LEU A N 1
ATOM 1400 C CA . LEU A 1 189 ? 7.139 -0.460 8.922 1.00 98.81 189 LEU A CA 1
ATOM 1401 C C . LEU A 1 189 ? 7.409 0.685 9.898 1.00 98.81 189 LEU A C 1
ATOM 1403 O O . LEU A 1 189 ? 6.857 0.686 11.000 1.00 98.81 189 LEU A O 1
ATOM 1407 N N . VAL A 1 190 ? 8.257 1.640 9.528 1.00 98.62 190 VAL A N 1
ATOM 1408 C CA . VAL A 1 190 ? 8.642 2.762 10.390 1.00 98.62 190 VAL A CA 1
ATOM 1409 C C . VAL A 1 190 ? 8.441 4.079 9.661 1.00 98.62 190 VAL A C 1
ATOM 1411 O O . VAL A 1 190 ? 9.023 4.316 8.606 1.00 98.62 190 VAL A O 1
ATOM 1414 N N . PHE A 1 191 ? 7.662 4.960 10.279 1.00 98.44 191 PHE A N 1
ATOM 1415 C CA . PHE A 1 191 ? 7.326 6.276 9.765 1.00 98.44 191 PHE A CA 1
ATOM 1416 C C . PHE A 1 191 ? 7.748 7.361 10.749 1.00 98.44 191 PHE A C 1
ATOM 1418 O O . PHE A 1 191 ? 7.514 7.273 11.958 1.00 98.44 191 PHE A O 1
ATOM 1425 N N . PHE A 1 192 ? 8.385 8.395 10.220 1.00 97.00 192 PHE A N 1
ATOM 1426 C CA . PHE A 1 192 ? 8.998 9.459 10.991 1.00 97.00 192 PHE A CA 1
ATOM 1427 C C . PHE A 1 192 ? 8.039 10.621 11.228 1.00 97.00 192 PHE A C 1
ATOM 1429 O O . PHE A 1 192 ? 7.176 10.929 10.404 1.00 97.00 192 PHE A O 1
ATOM 1436 N N . THR A 1 193 ? 8.246 11.316 12.347 1.00 95.38 193 THR A N 1
ATOM 1437 C CA . THR A 1 193 ? 7.580 12.590 12.642 1.00 95.38 193 THR A CA 1
ATOM 1438 C C . THR A 1 193 ? 7.841 13.626 11.548 1.00 95.38 193 THR A C 1
ATOM 1440 O O . THR A 1 193 ? 8.902 13.621 10.924 1.00 95.38 193 THR A O 1
ATOM 1443 N N . ALA A 1 194 ? 6.934 14.593 11.396 1.00 92.50 194 ALA A N 1
ATOM 1444 C CA . ALA A 1 194 ? 7.179 15.764 10.555 1.00 92.50 194 ALA A CA 1
ATOM 1445 C C . ALA A 1 194 ? 8.396 16.580 11.038 1.00 92.50 194 ALA A C 1
ATOM 1447 O O . ALA A 1 194 ? 8.689 16.640 12.235 1.00 92.50 194 ALA A O 1
ATOM 1448 N N . GLY A 1 195 ? 9.053 17.265 10.105 1.00 86.69 195 GLY A N 1
ATOM 1449 C CA . GLY A 1 195 ? 10.112 18.240 10.362 1.00 86.69 195 GLY A CA 1
ATOM 1450 C C . GLY A 1 195 ? 10.014 19.430 9.408 1.00 86.69 195 GLY A C 1
ATOM 1451 O O . GLY A 1 195 ? 9.091 19.523 8.604 1.00 86.69 195 GLY A O 1
ATOM 1452 N N . ASP A 1 196 ? 10.990 20.336 9.454 1.00 82.62 196 ASP A N 1
ATOM 1453 C CA . ASP A 1 196 ? 10.998 21.513 8.568 1.00 82.62 196 ASP A CA 1
ATOM 1454 C C . ASP A 1 196 ? 11.121 21.123 7.083 1.00 82.62 196 ASP A C 1
ATOM 1456 O O . ASP A 1 196 ? 10.647 21.836 6.199 1.00 82.62 196 ASP A O 1
ATOM 1460 N N . ALA A 1 197 ? 11.760 19.982 6.806 1.00 85.31 197 ALA A N 1
ATOM 1461 C CA . ALA A 1 197 ? 12.034 19.495 5.459 1.00 85.31 197 ALA A CA 1
ATOM 1462 C C . ALA A 1 197 ? 11.007 18.476 4.932 1.00 85.31 197 ALA A C 1
ATOM 1464 O O . ALA A 1 197 ? 11.058 18.154 3.747 1.00 85.31 197 ALA A O 1
ATOM 1465 N N . CYS A 1 198 ? 10.102 17.959 5.771 1.00 90.25 198 CYS A N 1
ATOM 1466 C CA . CYS A 1 198 ? 9.147 16.924 5.370 1.00 90.25 198 CYS A CA 1
ATOM 1467 C C . CYS A 1 198 ? 7.896 16.847 6.248 1.00 90.25 198 CYS A C 1
ATOM 1469 O O . CYS A 1 198 ? 7.924 17.107 7.451 1.00 90.25 198 CYS A O 1
ATOM 1471 N N . ALA A 1 199 ? 6.803 16.413 5.635 1.00 93.69 199 ALA A N 1
ATOM 1472 C CA . ALA A 1 199 ? 5.613 15.924 6.293 1.00 93.69 199 ALA A CA 1
ATOM 1473 C C . ALA A 1 199 ? 5.936 14.688 7.143 1.00 93.69 199 ALA A C 1
ATOM 1475 O O . ALA A 1 199 ? 6.970 14.036 6.990 1.00 93.69 199 ALA A O 1
ATOM 1476 N N . ASN A 1 200 ? 5.026 14.363 8.052 1.00 95.62 200 ASN A N 1
ATOM 1477 C CA . ASN A 1 200 ? 5.046 13.096 8.759 1.00 95.62 200 ASN A CA 1
ATOM 1478 C C . ASN A 1 200 ? 4.813 11.974 7.745 1.00 95.62 200 ASN A C 1
ATOM 1480 O O . ASN A 1 200 ? 3.790 11.980 7.058 1.00 95.62 200 ASN A O 1
ATOM 1484 N N . SER A 1 201 ? 5.732 11.018 7.638 1.00 97.00 201 SER A N 1
ATOM 1485 C CA . SER A 1 201 ? 5.664 10.032 6.558 1.00 97.00 201 SER A CA 1
ATOM 1486 C C . SER A 1 201 ? 4.514 9.032 6.704 1.00 97.00 201 SER A C 1
ATOM 1488 O O . SER A 1 201 ? 4.079 8.473 5.702 1.00 97.00 201 SER A O 1
ATOM 1490 N N . ALA A 1 202 ? 3.942 8.882 7.905 1.00 98.12 202 ALA A N 1
ATOM 1491 C CA . ALA A 1 202 ? 2.730 8.088 8.136 1.00 98.12 202 ALA A CA 1
ATOM 1492 C C . ALA A 1 202 ? 1.458 8.755 7.585 1.00 98.12 202 ALA A C 1
ATOM 1494 O O . ALA A 1 202 ? 0.442 8.089 7.413 1.00 98.12 202 ALA A O 1
ATOM 1495 N N . ARG A 1 203 ? 1.510 10.066 7.318 1.00 97.25 203 ARG A N 1
ATOM 1496 C CA . ARG A 1 203 ? 0.383 10.894 6.851 1.00 97.25 203 ARG A CA 1
ATOM 1497 C C . ARG A 1 203 ? 0.434 11.155 5.344 1.00 97.25 203 ARG A C 1
ATOM 1499 O O . ARG A 1 203 ? -0.184 12.088 4.843 1.00 97.25 203 ARG A O 1
ATOM 1506 N N . VAL A 1 204 ? 1.229 10.374 4.612 1.00 97.44 204 VAL A N 1
ATOM 1507 C CA . VAL A 1 204 ? 1.346 10.461 3.153 1.00 97.44 204 VAL A CA 1
ATOM 1508 C C . VAL A 1 204 ? 1.043 9.087 2.569 1.00 97.44 204 VAL A C 1
ATOM 1510 O O . VAL A 1 204 ? 1.849 8.163 2.686 1.00 97.44 204 VAL A O 1
ATOM 1513 N N . ALA A 1 205 ? -0.123 8.950 1.938 1.00 98.06 205 ALA A N 1
ATOM 1514 C CA . ALA A 1 205 ? -0.713 7.667 1.553 1.00 98.06 205 ALA A CA 1
ATOM 1515 C C . ALA A 1 205 ? 0.246 6.795 0.735 1.00 98.06 205 ALA A C 1
ATOM 1517 O O . ALA A 1 205 ? 0.516 5.646 1.086 1.00 98.06 205 ALA A O 1
ATOM 1518 N N . THR A 1 206 ? 0.838 7.365 -0.317 1.00 98.50 206 THR A N 1
ATOM 1519 C CA . THR A 1 206 ? 1.767 6.635 -1.188 1.00 98.50 206 THR A CA 1
ATOM 1520 C C . THR A 1 206 ? 3.055 6.228 -0.487 1.00 98.50 206 THR A C 1
ATOM 1522 O O . THR A 1 206 ? 3.672 5.264 -0.913 1.00 98.50 206 THR A O 1
ATOM 1525 N N . VAL A 1 207 ? 3.482 6.938 0.565 1.00 98.62 207 VAL A N 1
ATOM 1526 C CA . VAL A 1 207 ? 4.671 6.542 1.337 1.00 98.62 207 VAL A CA 1
ATOM 1527 C C . VAL A 1 207 ? 4.345 5.301 2.162 1.00 98.62 207 VAL A C 1
ATOM 1529 O O . VAL A 1 207 ? 5.078 4.324 2.096 1.00 98.62 207 VAL A O 1
ATOM 1532 N N . VAL A 1 208 ? 3.192 5.269 2.839 1.00 98.81 208 VAL A N 1
ATOM 1533 C CA . VAL A 1 208 ? 2.744 4.070 3.571 1.00 98.81 208 VAL A CA 1
ATOM 1534 C C . VAL A 1 208 ? 2.593 2.863 2.640 1.00 98.81 208 VAL A C 1
ATOM 1536 O O . VAL A 1 208 ? 3.061 1.769 2.956 1.00 98.81 208 VAL A O 1
ATOM 1539 N N . MET A 1 209 ? 1.984 3.063 1.470 1.00 98.81 209 MET A N 1
ATOM 1540 C CA . MET A 1 209 ? 1.792 2.004 0.474 1.00 98.81 209 MET A CA 1
ATOM 1541 C C . MET A 1 209 ? 3.104 1.539 -0.173 1.00 98.81 209 MET A C 1
ATOM 1543 O O . MET A 1 209 ? 3.231 0.351 -0.473 1.00 98.81 209 MET A O 1
ATOM 1547 N N . HIS A 1 210 ? 4.072 2.442 -0.362 1.00 98.88 210 HIS A N 1
ATOM 1548 C CA . HIS A 1 210 ? 5.416 2.128 -0.852 1.00 98.88 210 HIS A CA 1
ATOM 1549 C C . HIS A 1 210 ? 6.169 1.250 0.156 1.00 98.88 210 HIS A C 1
ATOM 1551 O O . HIS A 1 210 ? 6.652 0.179 -0.205 1.00 98.88 210 HIS A O 1
ATOM 1557 N N . GLU A 1 211 ? 6.172 1.615 1.442 1.00 98.81 211 GLU A N 1
ATOM 1558 C CA . GLU A 1 211 ? 6.817 0.788 2.470 1.00 98.81 211 GLU A CA 1
ATOM 1559 C C . GLU A 1 211 ? 6.156 -0.590 2.608 1.00 98.81 211 GLU A C 1
ATOM 1561 O O . GLU A 1 211 ? 6.831 -1.609 2.777 1.00 98.81 211 GLU A O 1
ATOM 1566 N N . TYR A 1 212 ? 4.830 -0.663 2.461 1.00 98.88 212 TYR A N 1
ATOM 1567 C CA . TYR A 1 212 ? 4.144 -1.952 2.384 1.00 98.88 212 TYR A CA 1
ATOM 1568 C C . TYR A 1 212 ? 4.556 -2.751 1.131 1.00 98.88 212 TYR A C 1
ATOM 1570 O O . TYR A 1 212 ? 4.640 -3.978 1.170 1.00 98.88 212 TYR A O 1
ATOM 1578 N N . GLY A 1 213 ? 4.867 -2.082 0.018 1.00 98.69 213 GLY A N 1
ATOM 1579 C CA . GLY A 1 213 ? 5.431 -2.700 -1.188 1.00 98.69 213 GLY A CA 1
ATOM 1580 C C . GLY A 1 213 ? 6.784 -3.365 -0.943 1.00 98.69 213 GLY A C 1
ATOM 1581 O O . GLY A 1 213 ? 7.037 -4.462 -1.462 1.00 98.69 213 GLY A O 1
ATOM 1582 N N . HIS A 1 214 ? 7.611 -2.785 -0.067 1.00 98.81 214 HIS A N 1
ATOM 1583 C CA . HIS A 1 214 ? 8.849 -3.428 0.361 1.00 98.81 214 HIS A CA 1
ATOM 1584 C C . HIS A 1 214 ? 8.580 -4.715 1.140 1.00 98.81 214 HIS A C 1
ATOM 1586 O O . HIS A 1 214 ? 9.238 -5.718 0.854 1.00 98.81 214 HIS A O 1
ATOM 1592 N N . LEU A 1 215 ? 7.601 -4.708 2.055 1.00 98.69 215 LEU A N 1
ATOM 1593 C CA . LEU A 1 215 ? 7.163 -5.896 2.797 1.00 98.69 215 LEU A CA 1
ATOM 1594 C C . LEU A 1 215 ? 6.700 -7.001 1.844 1.00 98.69 215 LEU A C 1
ATOM 1596 O O . LEU A 1 215 ? 7.163 -8.137 1.962 1.00 98.69 215 LEU A O 1
ATOM 1600 N N . VAL A 1 216 ? 5.826 -6.678 0.884 1.00 98.62 216 VAL A N 1
ATOM 1601 C CA . VAL A 1 216 ? 5.334 -7.644 -0.113 1.00 98.62 216 VAL A CA 1
ATOM 1602 C C . VAL A 1 216 ? 6.498 -8.237 -0.899 1.00 98.62 216 VAL A C 1
ATOM 1604 O O . VAL A 1 216 ? 6.613 -9.457 -0.991 1.00 98.62 216 VAL A O 1
ATOM 1607 N N . THR A 1 217 ? 7.378 -7.388 -1.433 1.00 98.44 217 THR A N 1
ATOM 1608 C CA . THR A 1 217 ? 8.522 -7.832 -2.239 1.00 98.44 217 THR A CA 1
ATOM 1609 C C . THR A 1 217 ? 9.464 -8.721 -1.431 1.00 98.44 217 THR A C 1
ATOM 1611 O O . THR A 1 217 ? 9.819 -9.797 -1.897 1.00 98.44 217 THR A O 1
ATOM 1614 N N . ASP A 1 218 ? 9.811 -8.340 -0.201 1.00 98.00 218 ASP A N 1
ATOM 1615 C CA . ASP A 1 218 ? 10.675 -9.131 0.683 1.00 98.00 218 ASP A CA 1
ATOM 1616 C C . ASP A 1 218 ? 10.052 -10.503 1.000 1.00 98.00 218 ASP A C 1
ATOM 1618 O O . ASP A 1 218 ? 10.682 -11.545 0.827 1.00 98.00 218 ASP A O 1
ATOM 1622 N N . HIS A 1 219 ? 8.775 -10.543 1.386 1.00 97.56 219 HIS A N 1
ATOM 1623 C CA . HIS A 1 219 ? 8.099 -11.804 1.698 1.00 97.56 219 HIS A CA 1
ATOM 1624 C C . HIS A 1 219 ? 7.876 -12.705 0.476 1.00 97.56 219 HIS A C 1
ATOM 1626 O O . HIS A 1 219 ? 7.930 -13.926 0.627 1.00 97.56 219 HIS A O 1
ATOM 1632 N N . GLN A 1 220 ? 7.656 -12.133 -0.709 1.00 96.88 220 GLN A N 1
ATOM 1633 C CA . GLN A 1 220 ? 7.505 -12.887 -1.952 1.00 96.88 220 GLN A CA 1
ATOM 1634 C C . GLN A 1 220 ? 8.845 -13.453 -2.445 1.00 96.88 220 GLN A C 1
ATOM 1636 O O . GLN A 1 220 ? 8.882 -14.601 -2.881 1.00 96.88 220 GLN A O 1
ATOM 1641 N N . TYR A 1 221 ? 9.938 -12.683 -2.345 1.00 96.69 221 TYR A N 1
ATOM 1642 C CA . TYR A 1 221 ? 11.250 -13.067 -2.880 1.00 96.69 221 TYR A CA 1
ATOM 1643 C C . TYR A 1 221 ? 12.035 -14.055 -2.008 1.00 96.69 221 TYR A C 1
ATOM 1645 O O . TYR A 1 221 ? 12.893 -14.772 -2.526 1.00 96.69 221 TYR A O 1
ATOM 1653 N N . ARG A 1 222 ? 11.775 -14.120 -0.695 1.00 94.75 222 ARG A N 1
ATOM 1654 C CA . ARG A 1 222 ? 12.570 -14.945 0.233 1.00 94.75 222 ARG A CA 1
ATOM 1655 C C . ARG A 1 222 ? 12.698 -16.412 -0.231 1.00 94.75 222 ARG A C 1
ATOM 1657 O O . ARG A 1 222 ? 11.693 -17.044 -0.551 1.00 94.75 222 ARG A O 1
ATOM 1664 N N . PRO A 1 223 ? 13.914 -17.004 -0.178 1.00 94.44 223 PRO A N 1
ATOM 1665 C CA . PRO A 1 223 ? 15.147 -16.468 0.416 1.00 94.44 223 PRO A CA 1
ATOM 1666 C C . PRO A 1 223 ? 16.022 -15.636 -0.545 1.00 94.44 223 PRO A C 1
ATOM 1668 O O . PRO A 1 223 ? 17.151 -15.307 -0.182 1.00 94.44 223 PRO A O 1
ATOM 1671 N N . PHE A 1 224 ? 15.550 -15.351 -1.759 1.00 95.69 224 PHE A N 1
ATOM 1672 C CA . PHE A 1 224 ? 16.229 -14.512 -2.748 1.00 95.69 224 PHE A CA 1
ATOM 1673 C C . PHE A 1 224 ? 15.916 -13.028 -2.523 1.00 95.69 224 PHE A C 1
ATOM 1675 O O . PHE A 1 224 ? 15.132 -12.677 -1.640 1.00 95.69 224 PHE A O 1
ATOM 1682 N N . PHE A 1 225 ? 16.540 -12.161 -3.322 1.00 95.06 225 PHE A N 1
ATOM 1683 C CA . PHE A 1 225 ? 16.334 -10.716 -3.285 1.00 95.06 225 PHE A CA 1
ATOM 1684 C C . PHE A 1 225 ? 16.459 -10.149 -4.703 1.00 95.06 225 PHE A C 1
ATOM 1686 O O . PHE A 1 225 ? 17.384 -10.553 -5.413 1.00 95.06 225 PHE A O 1
ATOM 1693 N N . PRO A 1 226 ? 15.587 -9.215 -5.115 1.00 97.31 226 PRO A N 1
ATOM 1694 C CA . PRO A 1 226 ? 15.801 -8.472 -6.346 1.00 97.31 226 PRO A CA 1
ATOM 1695 C C . PRO A 1 226 ? 16.945 -7.459 -6.157 1.00 97.31 226 PRO A C 1
ATOM 1697 O O . PRO A 1 226 ? 17.393 -7.207 -5.033 1.00 97.31 226 PRO A O 1
ATOM 1700 N N . SER A 1 227 ? 17.399 -6.812 -7.235 1.00 97.62 227 SER A N 1
ATOM 1701 C CA . SER A 1 227 ? 18.243 -5.618 -7.081 1.00 97.62 227 SER A CA 1
ATOM 1702 C C . SER A 1 227 ? 17.527 -4.532 -6.271 1.00 97.62 227 SER A C 1
ATOM 1704 O O . SER A 1 227 ? 16.300 -4.429 -6.285 1.00 97.62 227 SER A O 1
ATOM 1706 N N . GLY A 1 228 ? 18.297 -3.657 -5.613 1.00 98.06 228 GLY A N 1
ATOM 1707 C CA . GLY A 1 228 ? 17.727 -2.523 -4.878 1.00 98.06 228 GLY A CA 1
ATOM 1708 C C . GLY A 1 228 ? 16.857 -1.621 -5.762 1.00 98.06 228 GLY A C 1
ATOM 1709 O O . GLY A 1 228 ? 15.792 -1.199 -5.335 1.00 98.06 228 GLY A O 1
ATOM 1710 N N . ALA A 1 229 ? 17.258 -1.388 -7.016 1.00 98.31 229 ALA A N 1
ATOM 1711 C CA . ALA A 1 229 ? 16.474 -0.601 -7.968 1.00 98.31 229 ALA A CA 1
ATOM 1712 C C . ALA A 1 229 ? 15.120 -1.253 -8.291 1.00 98.31 229 ALA A C 1
ATOM 1714 O O . ALA A 1 229 ? 14.092 -0.583 -8.300 1.00 98.31 229 ALA A O 1
ATOM 1715 N N . MET A 1 230 ? 15.090 -2.571 -8.509 1.00 98.56 230 MET A N 1
ATOM 1716 C CA . MET A 1 230 ? 13.828 -3.293 -8.682 1.00 98.56 230 MET A CA 1
ATOM 1717 C C . MET A 1 230 ? 12.966 -3.234 -7.420 1.00 98.56 230 MET A C 1
ATOM 1719 O O . MET A 1 230 ? 11.768 -2.997 -7.523 1.00 98.56 230 MET A O 1
ATOM 1723 N N . HIS A 1 231 ? 13.566 -3.403 -6.238 1.00 98.50 231 HIS A N 1
ATOM 1724 C CA . HIS A 1 231 ? 12.845 -3.341 -4.964 1.00 98.50 231 HIS A CA 1
ATOM 1725 C C . HIS A 1 231 ? 12.150 -1.987 -4.773 1.00 98.50 231 HIS A C 1
ATOM 1727 O O . HIS A 1 231 ? 10.958 -1.963 -4.483 1.00 98.50 231 HIS A O 1
ATOM 1733 N N . GLU A 1 232 ? 12.861 -0.883 -5.012 1.00 98.75 232 GLU A N 1
ATOM 1734 C CA . GLU A 1 232 ? 12.316 0.483 -4.989 1.00 98.75 232 GLU A CA 1
ATOM 1735 C C . GLU A 1 232 ? 11.232 0.695 -6.053 1.00 98.75 232 GLU A C 1
ATOM 1737 O O . GLU A 1 232 ? 10.129 1.160 -5.757 1.00 98.75 232 GLU A O 1
ATOM 1742 N N . GLY A 1 233 ? 11.517 0.314 -7.302 1.00 98.75 233 GLY A N 1
ATOM 1743 C CA . GLY A 1 233 ? 10.606 0.538 -8.422 1.00 98.75 233 GLY A CA 1
ATOM 1744 C C . GLY A 1 233 ? 9.296 -0.246 -8.308 1.00 98.75 233 GLY A C 1
ATOM 1745 O O . GLY A 1 233 ? 8.235 0.262 -8.672 1.00 98.75 233 GLY A O 1
ATOM 1746 N N . PHE A 1 234 ? 9.334 -1.462 -7.755 1.00 98.88 234 PHE A N 1
ATOM 1747 C CA . PHE A 1 234 ? 8.129 -2.243 -7.470 1.00 98.88 234 PHE A CA 1
ATOM 1748 C C . PHE A 1 234 ? 7.280 -1.619 -6.361 1.00 98.88 234 PHE A C 1
ATOM 1750 O O . PHE A 1 234 ? 6.054 -1.609 -6.479 1.00 98.88 234 PHE A O 1
ATOM 1757 N N . SER A 1 235 ? 7.909 -1.078 -5.317 1.00 98.81 235 SER A N 1
ATOM 1758 C CA . SER A 1 235 ? 7.217 -0.370 -4.236 1.00 98.81 235 SER A CA 1
ATOM 1759 C C . SER A 1 235 ? 6.551 0.920 -4.730 1.00 98.81 235 SER A C 1
ATOM 1761 O O . SER A 1 235 ? 5.396 1.189 -4.392 1.00 98.81 235 SER A O 1
ATOM 1763 N N . ASP A 1 236 ? 7.229 1.686 -5.591 1.00 98.88 236 ASP A N 1
ATOM 1764 C CA . ASP A 1 236 ? 6.653 2.863 -6.253 1.00 98.88 236 ASP A CA 1
ATOM 1765 C C . ASP A 1 236 ? 5.467 2.502 -7.153 1.00 98.88 236 ASP A C 1
ATOM 1767 O O . ASP A 1 236 ? 4.412 3.133 -7.066 1.00 98.88 236 ASP A O 1
ATOM 1771 N N . TYR A 1 237 ? 5.610 1.468 -7.989 1.00 98.88 237 TYR A N 1
ATOM 1772 C CA . TYR A 1 237 ? 4.528 1.020 -8.863 1.00 98.88 237 TYR A CA 1
ATOM 1773 C C . TYR A 1 237 ? 3.295 0.575 -8.064 1.00 98.88 237 TYR A C 1
ATOM 1775 O O . TYR A 1 237 ? 2.179 0.966 -8.406 1.00 98.88 237 TYR A O 1
ATOM 1783 N N . GLN A 1 238 ? 3.486 -0.158 -6.957 1.00 98.69 238 GLN A N 1
ATOM 1784 C CA . GLN A 1 238 ? 2.393 -0.545 -6.059 1.00 98.69 238 GLN A CA 1
ATOM 1785 C C . GLN A 1 238 ? 1.653 0.681 -5.502 1.00 98.69 238 GLN A C 1
ATOM 1787 O O . GLN A 1 238 ? 0.428 0.754 -5.574 1.00 98.69 238 GLN A O 1
ATOM 1792 N N . ALA A 1 239 ? 2.379 1.661 -4.962 1.00 98.69 239 ALA A N 1
ATOM 1793 C CA . ALA A 1 239 ? 1.762 2.862 -4.407 1.00 98.69 239 ALA A CA 1
ATOM 1794 C C . ALA A 1 239 ? 1.005 3.673 -5.475 1.00 98.69 239 ALA A C 1
ATOM 1796 O O . ALA A 1 239 ? -0.100 4.167 -5.225 1.00 98.69 239 ALA A O 1
ATOM 1797 N N . ALA A 1 240 ? 1.572 3.779 -6.677 1.00 98.56 240 ALA A N 1
ATOM 1798 C CA . ALA A 1 240 ? 0.965 4.506 -7.782 1.00 98.56 240 ALA A CA 1
ATOM 1799 C C . ALA A 1 240 ? -0.290 3.817 -8.331 1.00 98.56 240 ALA A C 1
ATOM 1801 O O . ALA A 1 240 ? -1.299 4.478 -8.570 1.00 98.56 240 ALA A O 1
ATOM 1802 N N . THR A 1 241 ? -0.270 2.490 -8.497 1.00 97.81 241 THR A N 1
ATOM 1803 C CA . THR A 1 241 ? -1.440 1.756 -9.005 1.00 97.81 241 THR A CA 1
ATOM 1804 C C . THR A 1 241 ? -2.582 1.742 -7.987 1.00 97.81 241 THR A C 1
ATOM 1806 O O . THR A 1 241 ? -3.735 1.958 -8.358 1.00 97.81 241 THR A O 1
ATOM 1809 N N . MET A 1 242 ? -2.269 1.622 -6.689 1.00 97.94 242 MET A N 1
ATOM 1810 C CA . MET A 1 242 ? -3.262 1.693 -5.612 1.00 97.94 242 MET A CA 1
ATOM 1811 C C . MET A 1 242 ? -3.963 3.051 -5.528 1.00 97.94 242 MET A C 1
ATOM 1813 O O . MET A 1 242 ? -5.146 3.116 -5.196 1.00 97.94 242 MET A O 1
ATOM 1817 N N . THR A 1 243 ? -3.234 4.133 -5.800 1.00 97.31 243 THR A N 1
ATOM 1818 C CA . THR A 1 243 ? -3.781 5.497 -5.778 1.00 97.31 243 THR A CA 1
ATOM 1819 C C . THR A 1 243 ? -4.260 5.980 -7.149 1.00 97.31 243 THR A C 1
ATOM 1821 O O . THR A 1 243 ? -4.749 7.103 -7.257 1.00 97.31 243 THR A O 1
ATOM 1824 N N . ASP A 1 244 ? -4.140 5.134 -8.178 1.00 97.31 244 ASP A N 1
ATOM 1825 C CA . ASP A 1 244 ? -4.398 5.432 -9.591 1.00 97.31 244 ASP A CA 1
ATOM 1826 C C . ASP A 1 244 ? -3.763 6.753 -10.064 1.00 97.31 244 ASP A C 1
ATOM 1828 O O . ASP A 1 244 ? -4.349 7.523 -10.827 1.00 97.31 244 ASP A O 1
ATOM 1832 N N . GLN A 1 245 ? -2.556 7.046 -9.575 1.00 96.19 245 GLN A N 1
ATOM 1833 C CA . GLN A 1 245 ? -1.841 8.279 -9.892 1.00 96.19 245 GLN A CA 1
ATOM 1834 C C . GLN A 1 245 ? -0.317 8.102 -9.768 1.00 96.19 245 GLN A C 1
ATOM 1836 O O . GLN A 1 245 ? 0.147 7.360 -8.906 1.00 96.19 245 GLN A O 1
ATOM 1841 N N . PRO A 1 246 ? 0.492 8.786 -10.599 1.00 97.44 246 PRO A N 1
ATOM 1842 C CA . PRO A 1 246 ? 1.918 8.483 -10.737 1.00 97.44 246 PRO A CA 1
ATOM 1843 C C . PRO A 1 246 ? 2.836 9.198 -9.731 1.00 97.44 246 PRO A C 1
ATOM 1845 O O . PRO A 1 246 ? 4.058 9.126 -9.872 1.00 97.44 246 PRO A O 1
ATOM 1848 N N . ILE A 1 247 ? 2.298 9.958 -8.771 1.00 97.44 247 ILE A N 1
ATOM 1849 C CA . ILE A 1 247 ? 3.094 10.784 -7.852 1.00 97.44 247 ILE A CA 1
ATOM 1850 C C . ILE A 1 247 ? 3.385 10.003 -6.577 1.00 97.44 247 ILE A C 1
ATOM 1852 O O . ILE A 1 247 ? 2.468 9.568 -5.886 1.00 97.44 247 ILE A O 1
ATOM 1856 N N . ILE A 1 248 ? 4.660 9.916 -6.208 1.00 97.62 248 ILE A N 1
ATOM 1857 C CA . ILE A 1 248 ? 5.100 9.331 -4.945 1.00 97.62 248 ILE A CA 1
ATOM 1858 C C . ILE A 1 248 ? 5.473 10.449 -3.976 1.00 97.62 248 ILE A C 1
ATOM 1860 O O . ILE A 1 248 ? 6.267 11.346 -4.279 1.00 97.62 248 ILE A O 1
ATOM 1864 N N . GLY A 1 249 ? 4.877 10.380 -2.792 1.00 96.19 249 GLY A N 1
ATOM 1865 C CA . GLY A 1 249 ? 5.061 11.324 -1.700 1.00 96.19 249 GLY A CA 1
ATOM 1866 C C . GLY A 1 249 ? 4.517 12.724 -1.998 1.00 96.19 249 GLY A C 1
ATOM 1867 O O . GLY A 1 249 ? 5.278 13.676 -1.842 1.00 96.19 249 GLY A O 1
ATOM 1868 N N . PRO A 1 250 ? 3.265 12.894 -2.467 1.00 94.69 250 PRO A N 1
ATOM 1869 C CA . PRO A 1 250 ? 2.694 14.223 -2.679 1.00 94.69 250 PRO A CA 1
ATOM 1870 C C . PRO A 1 250 ? 2.712 15.033 -1.377 1.00 94.69 250 PRO A C 1
ATOM 1872 O O . PRO A 1 250 ? 2.536 14.478 -0.299 1.00 94.69 250 PRO A O 1
ATOM 1875 N N . GLY A 1 251 ? 2.951 16.341 -1.475 1.00 91.31 251 GLY A N 1
ATOM 1876 C CA . GLY A 1 251 ? 2.993 17.240 -0.318 1.00 91.31 251 GLY A CA 1
ATOM 1877 C C . GLY A 1 251 ? 4.164 16.985 0.636 1.00 91.31 251 GLY A C 1
ATOM 1878 O O . GLY A 1 251 ? 4.092 17.393 1.796 1.00 91.31 251 GLY A O 1
ATOM 1879 N N . TRP A 1 252 ? 5.233 16.324 0.163 1.00 92.12 252 TRP A N 1
ATOM 1880 C CA . TRP A 1 252 ? 6.352 15.914 1.010 1.00 92.12 252 TRP A CA 1
ATOM 1881 C C . TRP A 1 252 ? 6.938 17.069 1.805 1.00 92.12 252 TRP A C 1
ATOM 1883 O O . TRP A 1 252 ? 7.078 16.938 3.010 1.00 92.12 252 TRP A O 1
ATOM 1893 N N . ARG A 1 253 ? 7.247 18.212 1.191 1.00 88.25 253 ARG A N 1
ATOM 1894 C CA . ARG A 1 253 ? 7.712 19.405 1.906 1.00 88.25 253 ARG A CA 1
ATOM 1895 C C . ARG A 1 253 ? 6.521 20.222 2.409 1.00 88.25 253 ARG A C 1
ATOM 1897 O O . ARG A 1 253 ? 5.742 20.726 1.592 1.00 88.25 253 ARG A O 1
ATOM 1904 N N . PRO A 1 254 ? 6.406 20.458 3.730 1.00 74.12 254 PRO A N 1
ATOM 1905 C CA . PRO A 1 254 ? 5.303 21.225 4.290 1.00 74.12 254 PRO A CA 1
ATOM 1906 C C . PRO A 1 254 ? 5.182 22.613 3.648 1.00 74.12 254 PRO A C 1
ATOM 1908 O O . PRO A 1 254 ? 6.156 23.355 3.529 1.00 74.12 254 PRO A O 1
ATOM 1911 N N . GLY A 1 255 ? 3.968 22.975 3.225 1.00 69.81 255 GLY A N 1
ATOM 1912 C CA . GLY A 1 255 ? 3.671 24.291 2.646 1.00 69.81 255 GLY A CA 1
ATOM 1913 C C . GLY A 1 255 ? 4.149 24.508 1.204 1.00 69.81 255 GLY A C 1
ATOM 1914 O O . GLY A 1 255 ? 3.963 25.604 0.675 1.00 69.81 255 GLY A O 1
ATOM 1915 N N . SER A 1 256 ? 4.723 23.494 0.552 1.00 70.19 256 SER A N 1
ATOM 1916 C CA . SER A 1 256 ? 5.055 23.528 -0.875 1.00 70.19 256 SER A CA 1
ATOM 1917 C C . SER A 1 256 ? 4.002 22.729 -1.643 1.00 70.19 256 SER A C 1
ATOM 1919 O O . SER A 1 256 ? 3.948 21.514 -1.520 1.00 70.19 256 SER A O 1
ATOM 1921 N N . ILE A 1 257 ? 3.120 23.393 -2.398 1.00 68.00 257 ILE A N 1
ATOM 1922 C CA . ILE A 1 257 ? 2.107 22.713 -3.225 1.00 68.00 257 ILE A CA 1
ATOM 1923 C C . ILE A 1 257 ? 2.088 23.340 -4.635 1.00 68.00 257 ILE A C 1
ATOM 1925 O O . ILE A 1 257 ? 1.915 24.559 -4.737 1.00 68.00 257 ILE A O 1
ATOM 1929 N N . PRO A 1 258 ? 2.231 22.544 -5.718 1.00 74.38 258 PRO A N 1
ATOM 1930 C CA . PRO A 1 258 ? 2.483 21.100 -5.704 1.00 74.38 258 PRO A CA 1
ATOM 1931 C C . PRO A 1 258 ? 3.939 20.779 -5.323 1.00 74.38 258 PRO A C 1
ATOM 1933 O O . PRO A 1 258 ? 4.868 21.420 -5.810 1.00 74.38 258 PRO A O 1
ATOM 1936 N N . ASP A 1 259 ? 4.127 19.770 -4.476 1.00 89.81 259 ASP A N 1
ATOM 1937 C CA . ASP A 1 259 ? 5.423 19.168 -4.144 1.00 89.81 259 ASP A CA 1
ATOM 1938 C C . ASP A 1 259 ? 5.279 17.648 -4.093 1.00 89.81 259 ASP A C 1
ATOM 1940 O O . ASP A 1 259 ? 4.176 17.141 -3.873 1.00 89.81 259 ASP A O 1
ATOM 1944 N N . TYR A 1 260 ? 6.373 16.931 -4.336 1.00 93.94 260 TYR A N 1
ATOM 1945 C CA . TYR A 1 260 ? 6.419 15.473 -4.327 1.00 93.94 260 TYR A CA 1
ATOM 1946 C C . TYR A 1 260 ? 7.854 14.961 -4.166 1.00 93.94 260 TYR A C 1
ATOM 1948 O O . TYR A 1 260 ? 8.804 15.702 -4.423 1.00 93.94 260 TYR A O 1
ATOM 1956 N N . ILE A 1 261 ? 8.020 13.685 -3.798 1.00 95.31 261 ILE A N 1
ATOM 1957 C CA . ILE A 1 261 ? 9.338 13.030 -3.776 1.00 95.31 261 ILE A CA 1
ATOM 1958 C C . ILE A 1 261 ? 9.777 12.711 -5.208 1.00 95.31 261 ILE A C 1
ATOM 1960 O O . ILE A 1 261 ? 10.848 13.129 -5.646 1.00 95.31 261 ILE A O 1
ATOM 1964 N N . ARG A 1 262 ? 8.940 11.979 -5.950 1.00 96.25 262 ARG A N 1
ATOM 1965 C CA . ARG A 1 262 ? 9.224 11.527 -7.322 1.00 96.25 262 ARG A CA 1
ATOM 1966 C C . ARG A 1 262 ? 7.936 11.224 -8.084 1.00 96.25 262 ARG A C 1
ATOM 1968 O O . ARG A 1 262 ? 6.856 11.198 -7.498 1.00 96.25 262 ARG A O 1
ATOM 1975 N N . ARG A 1 263 ? 8.048 11.034 -9.399 1.00 96.88 263 ARG A N 1
ATOM 1976 C CA . ARG A 1 263 ? 6.939 10.578 -10.243 1.00 96.88 263 ARG A CA 1
ATOM 1977 C C . ARG A 1 263 ? 7.393 9.460 -11.166 1.00 96.88 263 ARG A C 1
ATOM 1979 O O . ARG A 1 263 ? 8.537 9.493 -11.620 1.00 96.88 263 ARG A O 1
ATOM 1986 N N . ILE A 1 264 ? 6.484 8.537 -11.458 1.00 98.25 264 ILE A N 1
ATOM 1987 C CA . ILE A 1 264 ? 6.754 7.377 -12.315 1.00 98.25 264 ILE A CA 1
ATOM 1988 C C . ILE A 1 264 ? 6.224 7.542 -13.748 1.00 98.25 264 ILE A C 1
ATOM 1990 O O . ILE A 1 264 ? 6.555 6.739 -14.600 1.00 98.25 264 ILE A O 1
ATOM 1994 N N . ASP A 1 265 ? 5.480 8.611 -14.048 1.00 97.88 265 ASP A N 1
ATOM 1995 C CA . ASP A 1 265 ? 5.023 8.990 -15.403 1.00 97.88 265 ASP A CA 1
ATOM 1996 C C . ASP A 1 265 ? 6.076 9.795 -16.194 1.00 97.88 265 ASP A C 1
ATOM 1998 O O . ASP A 1 265 ? 5.755 10.507 -17.145 1.00 97.88 265 ASP A O 1
ATOM 2002 N N . VAL A 1 266 ? 7.332 9.780 -15.744 1.00 97.12 266 VAL A N 1
ATOM 2003 C CA . VAL A 1 266 ? 8.458 10.397 -16.449 1.00 97.12 266 VAL A CA 1
ATOM 2004 C C . VAL A 1 266 ? 9.362 9.278 -16.925 1.00 97.12 266 VAL A C 1
ATOM 2006 O O . VAL A 1 266 ? 10.023 8.648 -16.102 1.00 97.12 266 VAL A O 1
ATOM 2009 N N . ASP A 1 267 ? 9.406 9.073 -18.238 1.00 96.88 267 ASP A N 1
ATOM 2010 C CA . ASP A 1 267 ? 10.190 8.009 -18.855 1.00 96.88 267 ASP A CA 1
ATOM 2011 C C . ASP A 1 267 ? 11.659 8.089 -18.437 1.00 96.88 267 ASP A C 1
ATOM 2013 O O . ASP A 1 267 ? 12.325 9.119 -18.604 1.00 96.88 267 ASP A O 1
ATOM 2017 N N . ARG A 1 268 ? 12.165 6.977 -17.902 1.00 97.38 268 ARG A N 1
ATOM 2018 C CA . ARG A 1 268 ? 13.577 6.771 -17.573 1.00 97.38 268 ARG A CA 1
ATOM 2019 C C . ARG A 1 268 ? 14.093 5.542 -18.289 1.00 97.38 268 ARG A C 1
ATOM 2021 O O . ARG A 1 268 ? 13.418 4.517 -18.284 1.00 97.38 268 ARG A O 1
ATOM 2028 N N . ALA A 1 269 ? 15.290 5.626 -18.858 1.00 96.56 269 ALA A N 1
ATOM 2029 C CA . ALA A 1 269 ? 15.862 4.538 -19.634 1.00 96.56 269 ALA A CA 1
ATOM 2030 C C . ALA A 1 269 ? 17.281 4.165 -19.196 1.00 96.56 269 ALA A C 1
ATOM 2032 O O . ALA A 1 269 ? 18.156 5.018 -19.015 1.00 96.56 269 ALA A O 1
ATOM 2033 N N . PHE A 1 270 ? 17.544 2.864 -19.098 1.00 93.44 270 PHE A N 1
ATOM 2034 C CA . PHE A 1 270 ? 18.893 2.350 -18.897 1.00 93.44 270 PHE A CA 1
ATOM 2035 C C . PHE A 1 270 ? 19.721 2.435 -20.201 1.00 93.44 270 PHE A C 1
ATOM 2037 O O . PHE A 1 270 ? 19.188 2.227 -21.291 1.00 93.44 270 PHE A O 1
ATOM 2044 N N . PRO A 1 271 ? 21.036 2.728 -20.144 1.00 93.06 271 PRO A N 1
ATOM 2045 C CA . PRO A 1 271 ? 21.800 3.178 -18.978 1.00 93.06 271 PRO A CA 1
ATOM 2046 C C . PRO A 1 271 ? 21.763 4.701 -18.769 1.00 93.06 271 PRO A C 1
ATOM 2048 O O . PRO A 1 271 ? 22.415 5.193 -17.855 1.00 93.06 271 PRO A O 1
ATOM 2051 N N . GLY A 1 272 ? 21.076 5.462 -19.629 1.00 94.25 272 GLY A N 1
ATOM 2052 C CA . GLY A 1 272 ? 21.170 6.926 -19.677 1.00 94.25 272 GLY A CA 1
ATOM 2053 C C . GLY A 1 272 ? 20.741 7.636 -18.391 1.00 94.25 272 GLY A C 1
ATOM 2054 O O . GLY A 1 272 ? 21.358 8.632 -18.019 1.00 94.25 272 GLY A O 1
ATOM 2055 N N . ASP A 1 273 ? 19.727 7.103 -17.712 1.00 95.19 273 ASP A N 1
ATOM 2056 C CA . ASP A 1 273 ? 19.199 7.630 -16.451 1.00 95.19 273 ASP A CA 1
ATOM 2057 C C . ASP A 1 273 ? 19.743 6.913 -15.205 1.00 95.19 273 ASP A C 1
ATOM 2059 O O . ASP A 1 273 ? 19.428 7.314 -14.086 1.00 95.19 273 ASP A O 1
ATOM 2063 N N . ALA A 1 274 ? 20.566 5.873 -15.375 1.00 94.19 274 ALA A N 1
ATOM 2064 C CA . ALA A 1 274 ? 21.128 5.129 -14.255 1.00 94.19 274 ALA A CA 1
ATOM 2065 C C . ALA A 1 274 ? 22.231 5.936 -13.553 1.00 94.19 274 ALA A C 1
ATOM 2067 O O . ALA A 1 274 ? 23.130 6.505 -14.177 1.00 94.19 274 ALA A O 1
ATOM 2068 N N . SER A 1 275 ? 22.175 5.949 -12.228 1.00 96.19 275 SER A N 1
ATOM 2069 C CA . SER A 1 275 ? 23.017 6.741 -11.334 1.00 96.19 275 SER A CA 1
ATOM 2070 C C . SER A 1 275 ? 23.770 5.896 -10.301 1.00 96.19 275 SER A C 1
ATOM 2072 O O . SER A 1 275 ? 24.686 6.407 -9.653 1.00 96.19 275 SER A O 1
ATOM 2074 N N . GLY A 1 276 ? 23.427 4.608 -10.166 1.00 94.25 276 GLY A N 1
ATOM 2075 C CA . GLY A 1 276 ? 23.969 3.705 -9.147 1.00 94.25 276 GLY A CA 1
ATOM 2076 C C . GLY A 1 276 ? 23.300 3.862 -7.779 1.00 94.25 276 GLY A C 1
ATOM 2077 O O . GLY A 1 276 ? 23.819 3.362 -6.782 1.00 94.25 276 GLY A O 1
ATOM 2078 N N . GLU A 1 277 ? 22.179 4.579 -7.725 1.00 96.19 277 GLU A N 1
ATOM 2079 C CA . GLU A 1 277 ? 21.384 4.856 -6.535 1.00 96.19 277 GLU A CA 1
ATOM 2080 C C . GLU A 1 277 ? 20.002 4.219 -6.743 1.00 96.19 277 GLU A C 1
ATOM 2082 O O . GLU A 1 277 ? 19.357 4.464 -7.760 1.00 96.19 277 GLU A O 1
ATOM 2087 N N . SER A 1 278 ? 19.564 3.358 -5.820 1.00 97.31 278 SER A N 1
ATOM 2088 C CA . SER A 1 278 ? 18.404 2.484 -6.030 1.00 97.31 278 SER A CA 1
ATOM 2089 C C . SER A 1 278 ? 17.095 3.239 -6.232 1.00 97.31 278 SER A C 1
ATOM 2091 O O . SER A 1 278 ? 16.299 2.809 -7.062 1.00 97.31 278 SER A O 1
ATOM 2093 N N . HIS A 1 279 ? 16.870 4.351 -5.529 1.00 96.62 279 HIS A N 1
ATOM 2094 C CA . HIS A 1 279 ? 15.615 5.096 -5.654 1.00 96.62 279 HIS A CA 1
ATOM 2095 C C . HIS A 1 279 ? 15.508 5.759 -7.036 1.00 96.62 279 HIS A C 1
ATOM 2097 O O . HIS A 1 279 ? 14.447 5.740 -7.655 1.00 96.62 279 HIS A O 1
ATOM 2103 N N . ASN A 1 280 ? 16.608 6.316 -7.552 1.00 97.12 280 ASN A N 1
ATOM 2104 C CA . ASN A 1 280 ? 16.658 6.893 -8.897 1.00 97.12 280 ASN A CA 1
ATOM 2105 C C . ASN A 1 280 ? 16.605 5.817 -9.985 1.00 97.12 280 ASN A C 1
ATOM 2107 O O . ASN A 1 280 ? 15.852 5.950 -10.948 1.00 97.12 280 ASN A O 1
ATOM 2111 N N . ASP A 1 281 ? 17.388 4.751 -9.837 1.00 98.19 281 ASP A N 1
ATOM 2112 C CA . ASP A 1 281 ? 17.495 3.698 -10.845 1.00 98.19 281 ASP A CA 1
ATOM 2113 C C . ASP A 1 281 ? 16.199 2.868 -10.905 1.00 98.19 281 ASP A C 1
ATOM 2115 O O . ASP A 1 281 ? 15.797 2.413 -11.976 1.00 98.19 281 ASP A O 1
ATOM 2119 N N . GLY A 1 282 ? 15.489 2.729 -9.780 1.00 98.44 282 GLY A N 1
ATOM 2120 C CA . GLY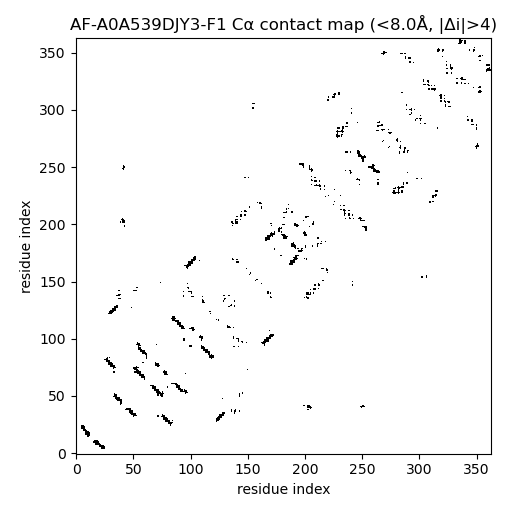 A 1 282 ? 14.186 2.068 -9.702 1.00 98.44 282 GLY A CA 1
ATOM 2121 C C . GLY A 1 282 ? 13.078 2.768 -10.488 1.00 98.44 282 GLY A C 1
ATOM 2122 O O . GLY A 1 282 ? 12.144 2.107 -10.948 1.00 98.44 282 GLY A O 1
ATOM 2123 N N . LEU A 1 283 ? 13.214 4.072 -10.761 1.00 98.62 283 LEU A N 1
ATOM 2124 C CA . LEU A 1 283 ? 12.280 4.795 -11.630 1.00 98.62 283 LEU A CA 1
ATOM 2125 C C . LEU A 1 283 ? 12.279 4.259 -13.067 1.00 98.62 283 LEU A C 1
ATOM 2127 O O . LEU A 1 283 ? 11.282 4.431 -13.764 1.00 98.62 283 LEU A O 1
ATOM 2131 N N . ILE A 1 284 ? 13.343 3.586 -13.519 1.00 98.62 284 ILE A N 1
ATOM 2132 C CA . ILE A 1 284 ? 13.389 2.949 -14.845 1.00 98.62 284 ILE A CA 1
ATOM 2133 C C . ILE A 1 284 ? 12.319 1.857 -14.935 1.00 98.62 284 ILE A C 1
ATOM 2135 O O . ILE A 1 284 ? 11.469 1.901 -15.826 1.00 98.62 284 ILE A O 1
ATOM 2139 N N . ILE A 1 285 ? 12.290 0.921 -13.980 1.00 98.69 285 ILE A N 1
ATOM 2140 C CA . ILE A 1 285 ? 11.289 -0.152 -14.005 1.00 98.69 285 ILE A CA 1
ATOM 2141 C C . ILE A 1 285 ? 9.896 0.349 -13.605 1.00 98.69 285 ILE A C 1
ATOM 2143 O O . ILE A 1 285 ? 8.912 -0.071 -14.210 1.00 98.69 285 ILE A O 1
ATOM 2147 N N . ALA A 1 286 ? 9.792 1.289 -12.657 1.00 98.75 286 ALA A N 1
ATOM 2148 C CA . ALA A 1 286 ? 8.500 1.853 -12.265 1.00 98.75 286 ALA A CA 1
ATOM 2149 C C . ALA A 1 286 ? 7.821 2.591 -13.430 1.00 98.75 286 ALA A C 1
ATOM 2151 O O . ALA A 1 286 ? 6.632 2.382 -13.672 1.00 98.75 286 ALA A O 1
ATOM 2152 N N . SER A 1 287 ? 8.580 3.397 -14.187 1.00 98.56 287 SER A N 1
ATOM 2153 C CA . SER A 1 287 ? 8.057 4.083 -15.377 1.00 98.56 287 SER A CA 1
ATOM 2154 C C . SER A 1 287 ? 7.724 3.115 -16.507 1.00 98.56 287 SER A C 1
ATOM 2156 O O . SER A 1 287 ? 6.655 3.241 -17.090 1.00 98.56 287 SER A O 1
ATOM 2158 N N . THR A 1 288 ? 8.534 2.071 -16.726 1.00 98.69 288 THR A N 1
ATOM 2159 C CA . THR A 1 288 ? 8.216 1.000 -17.694 1.00 98.69 288 THR A CA 1
ATOM 2160 C C . THR A 1 288 ? 6.860 0.352 -17.404 1.00 98.69 288 THR A C 1
ATOM 2162 O O . THR A 1 288 ? 6.040 0.155 -18.305 1.00 98.69 288 THR A O 1
ATOM 2165 N N . LEU A 1 289 ? 6.619 0.001 -16.138 1.00 98.81 289 LEU A N 1
ATOM 2166 C CA . LEU A 1 289 ? 5.379 -0.640 -15.705 1.00 98.81 289 LEU A CA 1
ATOM 2167 C C . LEU A 1 289 ? 4.189 0.321 -15.778 1.00 98.81 289 LEU A C 1
ATOM 2169 O O . LEU A 1 289 ? 3.097 -0.103 -16.155 1.00 98.81 289 LEU A O 1
ATOM 2173 N N . TRP A 1 290 ? 4.382 1.603 -15.457 1.00 98.75 290 TRP A N 1
ATOM 2174 C CA . TRP A 1 290 ? 3.344 2.625 -15.604 1.00 98.75 290 TRP A CA 1
ATOM 2175 C C . TRP A 1 290 ? 2.939 2.820 -17.071 1.00 98.75 290 TRP A C 1
ATOM 2177 O O . TRP A 1 290 ? 1.754 2.742 -17.393 1.00 98.75 290 TRP A O 1
ATOM 2187 N N . ASP A 1 291 ? 3.911 2.936 -17.974 1.00 98.62 291 ASP A N 1
ATOM 2188 C CA . ASP A 1 291 ? 3.699 3.033 -19.423 1.00 98.62 291 ASP A CA 1
ATOM 2189 C C . ASP A 1 291 ? 2.928 1.832 -19.987 1.00 98.62 291 ASP A C 1
ATOM 2191 O O . ASP A 1 291 ? 2.042 1.960 -20.843 1.00 98.62 291 ASP A O 1
ATOM 2195 N N . LEU A 1 292 ? 3.263 0.631 -19.507 1.00 98.44 292 LEU A N 1
ATOM 2196 C CA . LEU A 1 292 ? 2.529 -0.582 -19.850 1.00 98.44 292 LEU A CA 1
ATOM 2197 C C . LEU A 1 292 ? 1.113 -0.557 -19.292 1.00 98.44 292 LEU A C 1
ATOM 2199 O O . LEU A 1 292 ? 0.184 -0.929 -20.007 1.00 98.44 292 LEU A O 1
ATOM 2203 N N . ARG A 1 293 ? 0.936 -0.110 -18.045 1.00 98.50 293 ARG A N 1
ATOM 2204 C CA . ARG A 1 293 ? -0.370 -0.003 -17.384 1.00 98.50 293 ARG A CA 1
ATOM 2205 C C . ARG A 1 293 ? -1.307 0.919 -18.155 1.00 98.50 293 ARG A C 1
ATOM 2207 O O . ARG A 1 293 ? -2.463 0.563 -18.365 1.00 98.50 293 ARG A O 1
ATOM 2214 N N . GLU A 1 294 ? -0.815 2.066 -18.615 1.00 98.31 294 GLU A N 1
ATOM 2215 C CA . GLU A 1 294 ? -1.592 3.000 -19.436 1.00 98.31 294 GLU A CA 1
ATOM 2216 C C . GLU A 1 294 ? -1.950 2.411 -20.809 1.00 98.31 294 GLU A C 1
ATOM 2218 O O . GLU A 1 294 ? -3.028 2.681 -21.342 1.00 98.31 294 GLU A O 1
ATOM 2223 N N . LEU A 1 295 ? -1.070 1.581 -21.379 1.00 98.31 295 LEU A N 1
ATOM 2224 C CA . LEU A 1 295 ? -1.271 0.969 -22.693 1.00 98.31 295 LEU A CA 1
ATOM 2225 C C . LEU A 1 295 ? -2.213 -0.247 -22.669 1.00 98.31 295 LEU A C 1
ATOM 2227 O O . LEU A 1 295 ? -3.040 -0.399 -23.568 1.00 98.31 295 LEU A O 1
ATOM 2231 N N . LEU A 1 296 ? -2.042 -1.138 -21.693 1.00 98.38 296 LEU A N 1
ATOM 2232 C CA . LEU A 1 296 ? -2.674 -2.461 -21.638 1.00 98.38 296 LEU A CA 1
ATOM 2233 C C . LEU A 1 296 ? -3.760 -2.574 -20.557 1.00 98.38 296 LEU A C 1
ATOM 2235 O O . LEU A 1 296 ? -4.578 -3.493 -20.597 1.00 98.38 296 LEU A O 1
ATOM 2239 N N . GLY A 1 297 ? -3.808 -1.619 -19.628 1.00 98.31 297 GLY A N 1
ATOM 2240 C CA . GLY A 1 297 ? -4.775 -1.549 -18.539 1.00 98.31 297 GLY A CA 1
ATOM 2241 C C . GLY A 1 297 ? -4.252 -2.107 -17.212 1.00 98.31 297 GLY A C 1
ATOM 2242 O O . GLY A 1 297 ? -3.483 -3.068 -17.173 1.00 98.31 297 GLY A O 1
ATOM 2243 N N . ALA A 1 298 ? -4.741 -1.515 -16.117 1.00 97.56 298 ALA A N 1
ATOM 2244 C CA . ALA A 1 298 ? -4.363 -1.836 -14.738 1.00 97.56 298 ALA A CA 1
ATOM 2245 C C . ALA A 1 298 ? -4.451 -3.331 -14.415 1.00 97.56 298 ALA A C 1
ATOM 2247 O O . ALA A 1 298 ? -3.446 -3.947 -14.095 1.00 97.56 298 ALA A O 1
ATOM 2248 N N . ALA A 1 299 ? -5.625 -3.940 -14.611 1.00 97.19 299 ALA A N 1
ATOM 2249 C CA . ALA A 1 299 ? -5.864 -5.327 -14.212 1.00 97.19 299 ALA A CA 1
ATOM 2250 C C . ALA A 1 299 ? -4.857 -6.329 -14.807 1.00 97.19 299 ALA A C 1
ATOM 2252 O O . ALA A 1 299 ? -4.445 -7.260 -14.120 1.00 97.19 299 ALA A O 1
ATOM 2253 N N . LEU A 1 300 ? -4.455 -6.141 -16.069 1.00 98.25 300 LEU A N 1
ATOM 2254 C CA . LEU A 1 300 ? -3.473 -7.010 -16.711 1.00 98.25 300 LEU A CA 1
ATOM 2255 C C . LEU A 1 300 ? -2.067 -6.744 -16.166 1.00 98.25 300 LEU A C 1
ATOM 2257 O O . LEU A 1 300 ? -1.392 -7.674 -15.739 1.00 98.25 300 LEU A O 1
ATOM 2261 N N . VAL A 1 301 ? -1.625 -5.486 -16.161 1.00 98.62 301 VAL A N 1
ATOM 2262 C CA . VAL A 1 301 ? -0.233 -5.158 -15.821 1.00 98.62 301 VAL A CA 1
ATOM 2263 C C . VAL A 1 301 ? 0.040 -5.304 -14.328 1.00 98.62 301 VAL A C 1
ATOM 2265 O O . VAL A 1 301 ? 1.109 -5.789 -13.980 1.00 98.62 301 VAL A O 1
ATOM 2268 N N . ASP A 1 302 ? -0.924 -5.006 -13.456 1.00 98.56 302 ASP A N 1
ATOM 2269 C CA . ASP A 1 302 ? -0.821 -5.264 -12.016 1.00 98.56 302 ASP A CA 1
ATOM 2270 C C . ASP A 1 302 ? -0.662 -6.773 -11.743 1.00 98.56 302 ASP A C 1
ATOM 2272 O O . ASP A 1 302 ? 0.162 -7.181 -10.922 1.00 98.56 302 ASP A O 1
ATOM 2276 N N . SER A 1 303 ? -1.398 -7.618 -12.480 1.00 98.38 303 SER A N 1
ATOM 2277 C CA . SER A 1 303 ? -1.259 -9.077 -12.406 1.00 98.38 303 SER A CA 1
ATOM 2278 C C . SER A 1 303 ? 0.114 -9.533 -12.904 1.00 98.38 303 SER A C 1
ATOM 2280 O O . SER A 1 303 ? 0.815 -10.248 -12.190 1.00 98.38 303 SER A O 1
ATOM 2282 N N . LEU A 1 304 ? 0.535 -9.102 -14.098 1.00 98.62 304 LEU A N 1
ATOM 2283 C CA . LEU A 1 304 ? 1.843 -9.464 -14.658 1.00 98.62 304 LEU A CA 1
ATOM 2284 C C . LEU A 1 304 ? 2.992 -8.987 -13.759 1.00 98.62 304 LEU A C 1
ATOM 2286 O O . LEU A 1 304 ? 3.899 -9.761 -13.468 1.00 98.62 304 LEU A O 1
ATOM 2290 N N . TRP A 1 305 ? 2.923 -7.755 -13.247 1.00 98.62 305 TRP A N 1
ATOM 2291 C CA . TRP A 1 305 ? 3.896 -7.206 -12.301 1.00 98.62 305 TRP A CA 1
ATOM 2292 C C . TRP A 1 305 ? 4.022 -8.061 -11.044 1.00 98.62 305 TRP A C 1
ATOM 2294 O O . TRP A 1 305 ? 5.125 -8.324 -10.557 1.00 98.62 305 TRP A O 1
ATOM 2304 N N . HIS A 1 306 ? 2.893 -8.489 -10.483 1.00 98.44 306 HIS A N 1
ATOM 2305 C CA . HIS A 1 306 ? 2.927 -9.300 -9.283 1.00 98.44 306 HIS A CA 1
ATOM 2306 C C . HIS A 1 306 ? 3.473 -10.703 -9.557 1.00 98.44 306 HIS A C 1
ATOM 2308 O O . HIS A 1 306 ? 4.366 -11.152 -8.837 1.00 98.44 306 HIS A O 1
ATOM 2314 N N . TYR A 1 307 ? 2.974 -11.382 -10.591 1.00 98.50 307 TYR A N 1
ATOM 2315 C CA . TYR A 1 307 ? 3.306 -12.783 -10.827 1.00 98.50 307 TYR A CA 1
ATOM 2316 C C . TYR A 1 307 ? 4.693 -12.993 -11.450 1.00 98.50 307 TYR A C 1
ATOM 2318 O O . TYR A 1 307 ? 5.350 -13.973 -11.104 1.00 98.50 307 TYR A O 1
ATOM 2326 N N . ALA A 1 308 ? 5.209 -12.042 -12.237 1.00 98.31 308 ALA A N 1
ATOM 2327 C CA . ALA A 1 308 ? 6.576 -12.096 -12.764 1.00 98.31 308 ALA A CA 1
ATOM 2328 C C . ALA A 1 308 ? 7.636 -12.137 -11.654 1.00 98.31 308 ALA A C 1
ATOM 2330 O O . ALA A 1 308 ? 8.668 -12.787 -11.786 1.00 98.31 308 ALA A O 1
ATOM 2331 N N . ARG A 1 309 ? 7.361 -11.524 -10.498 1.00 97.69 309 ARG A N 1
ATOM 2332 C CA . ARG A 1 309 ? 8.269 -11.548 -9.340 1.00 97.69 309 ARG A CA 1
ATOM 2333 C C . ARG A 1 309 ? 8.495 -12.951 -8.758 1.00 97.69 309 ARG A C 1
ATOM 2335 O O . ARG A 1 309 ? 9.497 -13.155 -8.076 1.00 97.69 309 ARG A O 1
ATOM 2342 N N . TYR A 1 310 ? 7.637 -13.934 -9.055 1.00 97.25 310 TYR A N 1
ATOM 2343 C CA . TYR A 1 310 ? 7.877 -15.338 -8.690 1.00 97.25 310 TYR A CA 1
ATOM 2344 C C . TYR A 1 310 ? 8.994 -16.014 -9.506 1.00 97.25 310 TYR A C 1
ATOM 2346 O O . TYR A 1 310 ? 9.418 -17.108 -9.137 1.00 97.25 310 TYR A O 1
ATOM 2354 N N . GLY A 1 311 ? 9.491 -15.387 -10.578 1.00 96.88 311 GLY A N 1
ATOM 2355 C CA . GLY A 1 311 ? 10.702 -15.829 -11.278 1.00 96.88 311 GLY A CA 1
ATOM 2356 C C . GLY A 1 311 ? 12.005 -15.450 -10.561 1.00 96.88 311 GLY A C 1
ATOM 2357 O O . GLY A 1 311 ? 13.059 -16.018 -10.842 1.00 96.88 311 GLY A O 1
ATOM 2358 N N . TYR A 1 312 ? 11.922 -14.586 -9.540 1.00 97.25 312 TYR A N 1
ATOM 2359 C CA . TYR A 1 312 ? 13.039 -14.160 -8.694 1.00 97.25 312 TYR A CA 1
ATOM 2360 C C . TYR A 1 312 ? 14.180 -13.446 -9.434 1.00 97.25 312 TYR A C 1
ATOM 2362 O O . TYR A 1 312 ? 15.310 -13.450 -8.940 1.00 97.25 312 TYR A O 1
ATOM 2370 N N . ALA A 1 313 ? 13.900 -12.797 -10.569 1.00 97.25 313 ALA A N 1
ATOM 2371 C CA . ALA A 1 313 ? 14.870 -11.953 -11.260 1.00 97.25 313 ALA A CA 1
ATOM 2372 C C . ALA A 1 313 ? 15.602 -10.979 -10.320 1.00 97.25 313 ALA A C 1
ATOM 2374 O O . ALA A 1 313 ? 14.978 -10.299 -9.494 1.00 97.25 313 ALA A O 1
ATOM 2375 N N . ASP A 1 314 ? 16.923 -10.880 -10.488 1.00 95.19 314 ASP A N 1
ATOM 2376 C CA . ASP A 1 314 ? 17.790 -9.981 -9.718 1.00 95.19 314 ASP A CA 1
ATOM 2377 C C . ASP A 1 314 ? 18.225 -8.730 -10.502 1.00 95.19 314 ASP A C 1
ATOM 2379 O O . ASP A 1 314 ? 18.825 -7.818 -9.930 1.00 95.19 314 ASP A O 1
ATOM 2383 N N . ASN A 1 315 ? 17.867 -8.637 -11.783 1.00 95.88 315 ASN A N 1
ATOM 2384 C CA . ASN A 1 315 ? 18.133 -7.499 -12.657 1.00 95.88 315 ASN A CA 1
ATOM 2385 C C . ASN A 1 315 ? 16.971 -7.261 -13.643 1.00 95.88 315 ASN A C 1
ATOM 2387 O O . ASN A 1 315 ? 16.057 -8.078 -13.767 1.00 95.88 315 ASN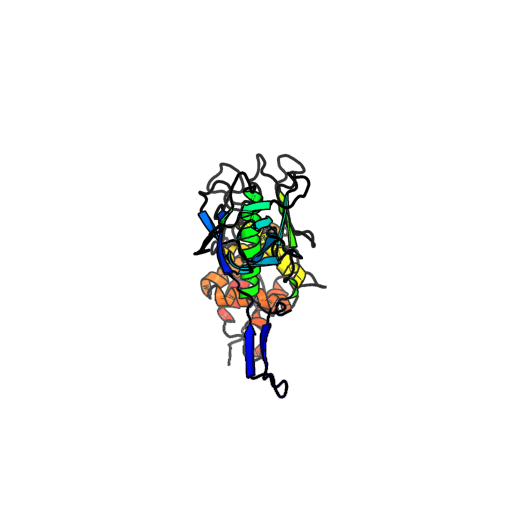 A O 1
ATOM 2391 N N . PHE A 1 316 ? 16.992 -6.114 -14.331 1.00 96.88 316 PHE A N 1
ATOM 2392 C CA . PHE A 1 316 ? 15.895 -5.702 -15.212 1.00 96.88 316 PHE A CA 1
ATOM 2393 C C . PHE A 1 316 ? 15.682 -6.638 -16.407 1.00 96.88 316 PHE A C 1
ATOM 2395 O O . PHE A 1 316 ? 14.534 -6.876 -16.777 1.00 96.88 316 PHE A O 1
ATOM 2402 N N . ASP A 1 317 ? 16.755 -7.172 -16.995 1.00 95.38 317 ASP A N 1
ATOM 2403 C CA . ASP A 1 317 ? 16.661 -8.029 -18.180 1.00 95.38 317 ASP A CA 1
ATOM 2404 C C . ASP A 1 317 ? 16.052 -9.391 -17.828 1.00 95.38 317 ASP A C 1
ATOM 2406 O O . ASP A 1 317 ? 15.171 -9.870 -18.542 1.00 95.38 317 ASP A O 1
ATOM 2410 N N . ASP A 1 318 ? 16.443 -9.972 -16.693 1.00 95.81 318 ASP A N 1
ATOM 2411 C CA . ASP A 1 318 ? 15.831 -11.204 -16.188 1.00 95.81 318 ASP A CA 1
ATOM 2412 C C . ASP A 1 318 ? 14.356 -10.979 -15.833 1.00 95.81 318 ASP A C 1
ATOM 2414 O O . ASP A 1 318 ? 13.503 -11.795 -16.179 1.00 95.81 318 ASP A O 1
ATOM 2418 N N . TYR A 1 319 ? 14.018 -9.832 -15.233 1.00 97.69 319 TYR A N 1
ATOM 2419 C CA . TYR A 1 319 ? 12.625 -9.515 -14.911 1.00 97.69 319 TYR A CA 1
ATOM 2420 C C . TYR A 1 319 ? 11.770 -9.344 -16.163 1.00 97.69 319 TYR A C 1
ATOM 2422 O O . TYR A 1 319 ? 10.614 -9.749 -16.180 1.00 97.69 319 TYR A O 1
ATOM 2430 N N . PHE A 1 320 ? 12.327 -8.777 -17.233 1.00 96.75 320 PHE A N 1
ATOM 2431 C CA . PHE A 1 320 ? 11.653 -8.721 -18.526 1.00 96.75 320 PHE A CA 1
ATOM 2432 C C . PHE A 1 320 ? 11.341 -10.121 -19.073 1.00 96.75 320 PHE A C 1
ATOM 2434 O O . PHE A 1 320 ? 10.240 -10.346 -19.580 1.00 96.75 320 PHE A O 1
ATOM 2441 N N . VAL A 1 321 ? 12.268 -11.075 -18.939 1.00 94.31 321 VAL A N 1
ATOM 2442 C CA . VAL A 1 321 ? 12.025 -12.474 -19.327 1.00 94.31 321 VAL A CA 1
ATOM 2443 C C . VAL A 1 321 ? 10.934 -13.099 -18.458 1.00 94.31 321 VAL A C 1
ATOM 2445 O O . VAL A 1 321 ? 10.003 -13.686 -19.007 1.00 94.31 321 VAL A O 1
ATOM 2448 N N . ASP A 1 322 ? 10.988 -12.922 -17.137 1.00 96.31 322 ASP A N 1
ATOM 2449 C CA . ASP A 1 322 ? 9.954 -13.407 -16.213 1.00 96.31 322 ASP A CA 1
ATOM 2450 C C . ASP A 1 322 ? 8.576 -12.797 -16.517 1.00 96.31 322 ASP A C 1
ATOM 2452 O O . ASP A 1 322 ? 7.550 -13.475 -16.441 1.00 96.31 322 ASP A O 1
ATOM 2456 N N . PHE A 1 323 ? 8.544 -11.527 -16.922 1.00 97.25 323 PHE A N 1
ATOM 2457 C CA . PHE A 1 323 ? 7.326 -10.826 -17.315 1.00 97.25 323 PHE A CA 1
ATOM 2458 C C . PHE A 1 323 ? 6.708 -11.428 -18.581 1.00 97.25 323 PHE A C 1
ATOM 2460 O O . PHE A 1 323 ? 5.500 -11.651 -18.621 1.00 97.25 323 PHE A O 1
ATOM 2467 N N . LEU A 1 324 ? 7.523 -11.756 -19.590 1.00 95.62 324 LEU A N 1
ATOM 2468 C CA . LEU A 1 324 ? 7.062 -12.472 -20.784 1.00 95.62 324 LEU A CA 1
ATOM 2469 C C . LEU A 1 324 ? 6.604 -13.898 -20.451 1.00 95.62 324 LEU A C 1
ATOM 2471 O O . LEU A 1 324 ? 5.543 -14.313 -20.897 1.00 95.62 324 LEU A O 1
ATOM 2475 N N . LEU A 1 325 ? 7.355 -14.635 -19.629 1.00 94.62 325 LEU A N 1
ATOM 2476 C CA . LEU A 1 325 ? 6.956 -15.977 -19.184 1.00 94.62 325 LEU A CA 1
ATOM 2477 C C . LEU A 1 325 ? 5.632 -15.970 -18.411 1.00 94.62 325 LEU A C 1
ATOM 2479 O O . LEU A 1 325 ? 4.900 -16.950 -18.445 1.00 94.62 325 LEU A O 1
ATOM 2483 N N . THR A 1 326 ? 5.330 -14.874 -17.718 1.00 96.81 326 THR A N 1
ATOM 2484 C CA . THR A 1 326 ? 4.063 -14.696 -16.998 1.00 96.81 326 THR A CA 1
ATOM 2485 C C . THR A 1 326 ? 2.914 -14.309 -17.934 1.00 96.81 326 THR A C 1
ATOM 2487 O O . THR A 1 326 ? 1.768 -14.653 -17.658 1.00 96.81 326 THR A O 1
ATOM 2490 N N . ASP A 1 327 ? 3.201 -13.598 -19.028 1.00 96.50 327 ASP A N 1
ATOM 2491 C CA . ASP A 1 327 ? 2.216 -13.267 -20.067 1.00 96.50 327 ASP A CA 1
ATOM 2492 C C . ASP A 1 327 ? 1.877 -14.474 -20.960 1.00 96.50 327 ASP A C 1
ATOM 2494 O O . ASP A 1 327 ? 0.787 -14.516 -21.522 1.00 96.50 327 ASP A O 1
ATOM 2498 N N . ASP A 1 328 ? 2.781 -15.451 -21.079 1.00 94.12 328 ASP A N 1
ATOM 2499 C CA . ASP A 1 328 ? 2.594 -16.684 -21.853 1.00 94.12 328 ASP A CA 1
ATOM 2500 C C . ASP A 1 328 ? 1.345 -17.481 -21.425 1.00 94.12 328 ASP A C 1
ATOM 2502 O O . ASP A 1 328 ? 1.097 -17.724 -20.243 1.00 94.12 328 ASP A O 1
ATOM 2506 N N . ASP A 1 329 ? 0.555 -17.925 -22.404 1.00 91.75 329 ASP A N 1
ATOM 2507 C CA . ASP A 1 329 ? -0.750 -18.559 -22.187 1.00 91.75 329 ASP A CA 1
ATOM 2508 C C . ASP A 1 329 ? -0.787 -20.053 -22.539 1.00 91.75 329 ASP A C 1
ATOM 2510 O O . ASP A 1 329 ? -1.760 -20.740 -22.203 1.00 91.75 329 ASP A O 1
ATOM 2514 N N . ASN A 1 330 ? 0.261 -20.581 -23.180 1.00 85.88 330 ASN A N 1
ATOM 2515 C CA . ASN A 1 330 ? 0.290 -21.957 -23.680 1.00 85.88 330 ASN A CA 1
ATOM 2516 C C . ASN A 1 330 ? 1.539 -22.763 -23.261 1.00 85.88 330 ASN A C 1
ATOM 2518 O O . ASN A 1 330 ? 1.621 -23.963 -23.547 1.00 85.88 330 ASN A O 1
ATOM 2522 N N . GLY A 1 331 ? 2.480 -22.153 -22.534 1.00 86.56 331 GLY A N 1
ATOM 2523 C CA . GLY A 1 331 ? 3.718 -22.793 -22.090 1.00 86.56 331 GLY A CA 1
ATOM 2524 C C . GLY A 1 331 ? 4.810 -22.835 -23.165 1.00 86.56 331 GLY A C 1
ATOM 2525 O O . GLY A 1 331 ? 5.765 -23.608 -23.019 1.00 86.56 331 GLY A O 1
ATOM 2526 N N . ASN A 1 332 ? 4.670 -22.077 -24.258 1.00 84.06 332 ASN A N 1
ATOM 2527 C CA . ASN A 1 332 ? 5.588 -22.052 -25.391 1.00 84.06 332 ASN A CA 1
ATOM 2528 C C . ASN A 1 332 ? 6.028 -20.625 -25.765 1.00 84.06 332 ASN A C 1
ATOM 2530 O O . ASN A 1 332 ? 5.697 -20.097 -26.823 1.00 84.06 332 ASN A O 1
ATOM 2534 N N . ILE A 1 333 ? 6.970 -20.080 -24.993 1.00 82.50 333 ILE A N 1
ATOM 2535 C CA . ILE A 1 333 ? 7.581 -18.763 -25.258 1.00 82.50 333 ILE A CA 1
ATOM 2536 C C . ILE A 1 333 ? 8.193 -18.591 -26.668 1.00 82.50 333 ILE A C 1
ATOM 2538 O O . ILE A 1 333 ? 8.433 -17.469 -27.116 1.00 82.50 333 ILE A O 1
ATOM 2542 N N . TYR A 1 334 ? 8.476 -19.680 -27.396 1.00 80.94 334 TYR A N 1
ATOM 2543 C CA . TYR A 1 334 ? 9.041 -19.620 -28.751 1.00 80.94 334 TYR A CA 1
ATOM 2544 C C . TYR A 1 334 ? 8.027 -19.301 -29.843 1.00 80.94 334 TYR A C 1
ATOM 2546 O O . TYR A 1 334 ? 8.451 -19.047 -30.974 1.00 80.94 334 TYR A O 1
ATOM 2554 N N . ASP A 1 335 ? 6.728 -19.334 -29.548 1.00 80.62 335 ASP A N 1
ATOM 2555 C CA . ASP A 1 335 ? 5.740 -18.710 -30.418 1.00 80.62 335 ASP A CA 1
ATOM 2556 C C . ASP A 1 335 ? 5.407 -17.282 -29.980 1.00 80.62 335 ASP A C 1
ATOM 2558 O O . ASP A 1 335 ? 4.879 -16.547 -30.789 1.00 80.62 335 ASP A O 1
ATOM 2562 N N . GLY A 1 336 ? 5.867 -16.804 -28.826 1.00 83.94 336 GLY A N 1
ATOM 2563 C CA . GLY A 1 336 ? 5.647 -15.444 -28.341 1.00 83.94 336 GLY A CA 1
ATOM 2564 C C . GLY A 1 336 ? 4.695 -15.464 -27.155 1.00 83.94 336 GLY A C 1
ATOM 2565 O O . GLY A 1 336 ? 4.537 -16.483 -26.505 1.00 83.94 336 GLY A O 1
ATOM 2566 N N . THR A 1 337 ? 4.086 -14.324 -26.851 1.00 91.50 337 THR A N 1
ATOM 2567 C CA . THR A 1 337 ? 3.096 -14.184 -25.773 1.00 91.50 337 THR A CA 1
ATOM 2568 C C . THR A 1 337 ? 1.945 -13.300 -26.275 1.00 91.50 337 THR A C 1
ATOM 2570 O O . THR A 1 337 ? 2.164 -12.502 -27.203 1.00 91.50 337 THR A O 1
ATOM 2573 N N . PRO A 1 338 ? 0.731 -13.384 -25.704 1.00 94.06 338 PRO A N 1
ATOM 2574 C CA . PRO A 1 338 ? -0.439 -12.621 -26.145 1.00 94.06 338 PRO A CA 1
ATOM 2575 C C . PRO A 1 338 ? -0.180 -11.119 -26.322 1.00 94.06 338 PRO A C 1
ATOM 2577 O O . PRO A 1 338 ? -0.668 -10.504 -27.276 1.00 94.06 338 PRO A O 1
ATOM 2580 N N . HIS A 1 339 ? 0.637 -10.527 -25.445 1.00 95.00 339 HIS A N 1
ATOM 2581 C CA . HIS A 1 339 ? 0.981 -9.106 -25.454 1.00 95.00 339 HIS A CA 1
ATOM 2582 C C . HIS A 1 339 ? 2.462 -8.856 -25.771 1.00 95.00 339 HIS A C 1
ATOM 2584 O O . HIS A 1 339 ? 2.990 -7.783 -25.473 1.00 95.00 339 HIS A O 1
ATOM 2590 N N . PHE A 1 340 ? 3.133 -9.791 -26.449 1.00 92.62 340 PHE A N 1
ATOM 2591 C CA . PHE A 1 340 ? 4.572 -9.727 -26.721 1.00 92.62 340 PHE A CA 1
ATOM 2592 C C . PHE A 1 340 ? 5.016 -8.388 -27.320 1.00 92.62 340 PHE A C 1
ATOM 2594 O O . PHE A 1 340 ? 5.917 -7.727 -26.812 1.00 92.62 340 PHE A O 1
ATOM 2601 N N . THR A 1 341 ? 4.364 -7.947 -28.402 1.00 91.75 341 THR A N 1
ATOM 2602 C CA . THR A 1 341 ? 4.755 -6.717 -29.112 1.00 91.75 341 THR A CA 1
ATOM 2603 C C . THR A 1 341 ? 4.658 -5.463 -28.232 1.00 91.75 341 THR A C 1
ATOM 2605 O O . THR A 1 341 ? 5.649 -4.733 -28.159 1.00 91.75 341 THR A O 1
ATOM 2608 N N . PRO A 1 342 ? 3.518 -5.155 -27.576 1.00 95.00 342 PRO A N 1
ATOM 2609 C CA . PRO A 1 342 ? 3.452 -4.002 -26.682 1.00 95.00 342 PRO A CA 1
ATOM 2610 C C . PRO A 1 342 ? 4.403 -4.117 -25.481 1.00 95.00 342 PRO A C 1
ATOM 2612 O O . PRO A 1 342 ? 5.043 -3.115 -25.164 1.00 95.00 342 PRO A O 1
ATOM 2615 N N . ILE A 1 343 ? 4.571 -5.304 -24.881 1.00 95.94 343 ILE A N 1
ATOM 2616 C CA . ILE A 1 343 ? 5.517 -5.524 -23.772 1.00 95.94 343 ILE A CA 1
ATOM 2617 C C . ILE A 1 343 ? 6.949 -5.213 -24.219 1.00 95.94 343 ILE A C 1
ATOM 2619 O O . ILE A 1 343 ? 7.578 -4.299 -23.685 1.00 95.94 343 ILE A O 1
ATOM 2623 N N . VAL A 1 344 ? 7.448 -5.891 -25.256 1.00 93.81 344 VAL A N 1
ATOM 2624 C CA . VAL A 1 344 ? 8.819 -5.705 -25.759 1.00 93.81 344 VAL A CA 1
ATOM 2625 C C . VAL A 1 344 ? 9.074 -4.260 -26.175 1.00 93.81 344 VAL A C 1
ATOM 2627 O O . VAL A 1 344 ? 10.143 -3.726 -25.892 1.00 93.81 344 VAL A O 1
ATOM 2630 N N . ASN A 1 345 ? 8.114 -3.603 -26.832 1.00 94.31 345 ASN A N 1
ATOM 2631 C CA . ASN A 1 345 ? 8.289 -2.217 -27.263 1.00 94.31 345 ASN A CA 1
ATOM 2632 C C . ASN A 1 345 ? 8.425 -1.246 -26.083 1.00 94.31 345 ASN A C 1
ATOM 2634 O O . ASN A 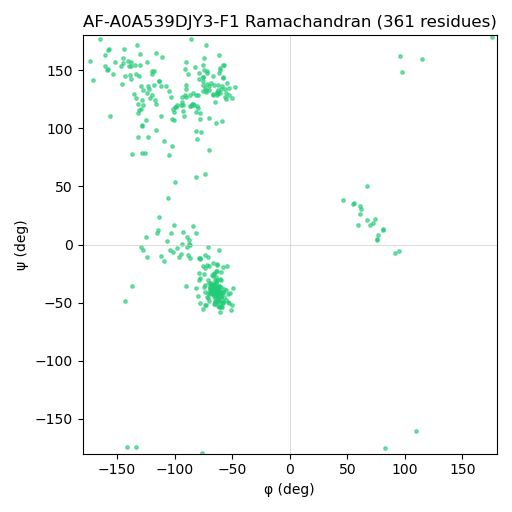1 345 ? 9.228 -0.318 -26.179 1.00 94.31 345 ASN A O 1
ATOM 2638 N N . ARG A 1 346 ? 7.676 -1.449 -24.990 1.00 96.25 346 ARG A N 1
ATOM 2639 C CA . ARG A 1 346 ? 7.791 -0.607 -23.791 1.00 96.25 346 ARG A CA 1
ATOM 2640 C C . ARG A 1 346 ? 9.073 -0.885 -23.028 1.00 96.25 346 ARG A C 1
ATOM 2642 O O . ARG A 1 346 ? 9.847 0.044 -22.851 1.00 96.25 346 ARG A O 1
ATOM 2649 N N . PHE A 1 347 ? 9.378 -2.137 -22.698 1.00 97.31 347 PHE A N 1
ATOM 2650 C CA . PHE A 1 347 ? 10.650 -2.475 -22.045 1.00 97.31 347 PHE A CA 1
ATOM 2651 C C . PHE A 1 347 ? 11.858 -1.945 -22.839 1.00 97.31 347 PHE A C 1
ATOM 2653 O O . PHE A 1 347 ? 12.736 -1.288 -22.278 1.00 97.31 347 PHE A O 1
ATOM 2660 N N . ARG A 1 348 ? 11.831 -2.079 -24.174 1.00 95.38 348 ARG A N 1
ATOM 2661 C CA . ARG A 1 348 ? 12.850 -1.514 -25.071 1.00 95.38 348 ARG A CA 1
ATOM 2662 C C . ARG A 1 348 ? 12.970 0.006 -24.979 1.00 95.38 348 ARG A C 1
ATOM 2664 O O . ARG A 1 348 ? 14.085 0.518 -25.048 1.00 95.38 348 ARG A O 1
ATOM 2671 N N . ALA A 1 349 ? 11.857 0.731 -24.879 1.00 95.94 349 ALA A N 1
ATOM 2672 C CA . ALA A 1 349 ? 11.871 2.190 -24.767 1.00 95.94 349 ALA A CA 1
ATOM 2673 C C . ALA A 1 349 ? 12.570 2.665 -23.480 1.00 95.94 349 ALA A C 1
ATOM 2675 O O . ALA A 1 349 ? 13.231 3.700 -23.498 1.00 95.94 349 ALA A O 1
ATOM 2676 N N . HIS A 1 350 ? 12.504 1.860 -22.417 1.00 97.31 350 HIS A N 1
ATOM 2677 C CA . HIS A 1 350 ? 13.188 2.086 -21.141 1.00 97.31 350 HIS A CA 1
ATOM 2678 C C . HIS A 1 350 ? 14.569 1.412 -21.052 1.00 97.31 350 HIS A C 1
ATOM 2680 O O . HIS A 1 350 ? 15.199 1.385 -19.994 1.00 97.31 350 HIS A O 1
ATOM 2686 N N . GLY A 1 351 ? 15.086 0.895 -22.167 1.00 95.69 351 GLY A N 1
ATOM 2687 C CA . GLY A 1 351 ? 16.429 0.325 -22.226 1.00 95.69 351 GLY A CA 1
ATOM 2688 C C . GLY A 1 351 ? 16.578 -1.043 -21.552 1.00 95.69 351 GLY A C 1
ATOM 2689 O O . GLY A 1 351 ? 17.694 -1.394 -21.172 1.00 95.69 351 GLY A O 1
ATOM 2690 N N . ILE A 1 352 ? 15.479 -1.787 -21.389 1.00 95.56 352 ILE A N 1
ATOM 2691 C CA . ILE A 1 352 ? 15.439 -3.115 -20.768 1.00 95.56 352 ILE A CA 1
ATOM 2692 C C . ILE A 1 352 ? 15.201 -4.193 -21.836 1.00 95.56 352 ILE A C 1
ATOM 2694 O O . ILE A 1 352 ? 14.320 -4.056 -22.691 1.00 95.56 352 ILE A O 1
ATOM 2698 N N . GLY A 1 353 ? 15.950 -5.290 -21.744 1.00 85.75 353 GLY A N 1
ATOM 2699 C CA . GLY A 1 353 ? 15.822 -6.484 -22.572 1.00 85.75 353 GLY A CA 1
ATOM 2700 C C . GLY A 1 353 ? 16.772 -6.528 -23.772 1.00 85.75 353 GLY A C 1
ATOM 2701 O O . GLY A 1 353 ? 17.319 -5.521 -24.228 1.00 85.75 353 GLY A O 1
ATOM 2702 N N . ASP A 1 354 ? 16.942 -7.731 -24.329 1.00 70.12 354 ASP A N 1
ATOM 2703 C CA . ASP A 1 354 ? 17.697 -7.938 -25.567 1.00 70.12 354 ASP A CA 1
ATOM 2704 C C . ASP A 1 354 ? 16.829 -7.606 -26.794 1.00 70.12 354 ASP A C 1
ATOM 2706 O O . ASP A 1 354 ? 15.791 -8.214 -27.073 1.00 70.12 354 ASP A O 1
ATOM 2710 N N . TYR A 1 355 ? 17.279 -6.624 -27.570 1.00 61.69 355 TYR A N 1
ATOM 2711 C CA . TYR A 1 355 ? 16.568 -6.069 -28.718 1.00 61.69 355 TYR A CA 1
ATOM 2712 C C . TYR A 1 355 ? 16.485 -7.012 -29.934 1.00 61.69 355 TYR A C 1
ATOM 2714 O O . TYR A 1 355 ? 15.889 -6.633 -30.947 1.00 61.69 355 TYR A O 1
ATOM 2722 N N . GLY A 1 356 ? 17.082 -8.207 -29.860 1.00 54.34 356 GLY A N 1
ATOM 2723 C CA . GLY A 1 356 ? 17.141 -9.181 -30.953 1.00 54.34 356 GLY A CA 1
ATOM 2724 C C . GLY A 1 356 ? 15.959 -10.151 -31.076 1.00 54.34 356 GLY A C 1
ATOM 2725 O O . GLY A 1 356 ? 15.863 -10.837 -32.096 1.00 54.34 356 GLY A O 1
ATOM 2726 N N . ILE A 1 357 ? 15.061 -10.236 -30.088 1.00 55.12 357 ILE A N 1
ATOM 2727 C CA . ILE A 1 357 ? 13.991 -11.248 -30.074 1.00 55.12 357 ILE A CA 1
ATOM 2728 C C . ILE A 1 357 ? 12.706 -10.692 -30.709 1.00 55.12 357 ILE A C 1
ATOM 2730 O O . ILE A 1 357 ? 12.079 -9.766 -30.198 1.00 55.12 357 ILE A O 1
ATOM 2734 N N . HIS A 1 358 ? 12.304 -11.282 -31.838 1.00 61.22 358 HIS A N 1
ATOM 2735 C CA . HIS A 1 358 ? 11.059 -10.975 -32.544 1.00 61.22 358 HIS A CA 1
ATOM 2736 C C . HIS A 1 358 ? 10.290 -12.270 -32.807 1.00 61.22 358 HIS A C 1
ATOM 2738 O O . HIS A 1 358 ? 10.636 -13.017 -33.722 1.00 61.22 358 HIS A O 1
ATOM 2744 N N . VAL A 1 359 ? 9.254 -12.530 -32.008 1.00 62.78 359 VAL A N 1
ATOM 2745 C CA . VAL A 1 359 ? 8.434 -13.742 -32.105 1.00 62.78 359 VAL A CA 1
ATOM 2746 C C . VAL A 1 359 ? 6.955 -13.348 -32.193 1.00 62.78 359 VAL A C 1
ATOM 2748 O O . VAL A 1 359 ? 6.506 -12.453 -31.480 1.00 62.78 359 VAL A O 1
ATOM 2751 N N . SER A 1 360 ? 6.212 -13.945 -33.129 1.00 70.44 360 SER A N 1
ATOM 2752 C CA . SER A 1 360 ? 4.791 -13.659 -33.367 1.00 70.44 360 SER A CA 1
ATOM 2753 C C . SER A 1 360 ? 3.895 -14.719 -32.730 1.00 70.44 360 SER A C 1
ATOM 2755 O O . SER A 1 360 ? 3.898 -15.844 -33.228 1.00 70.44 360 SER A O 1
ATOM 2757 N N . HIS A 1 361 ? 3.102 -14.331 -31.718 1.00 74.69 361 HIS A N 1
ATOM 2758 C CA . HIS A 1 361 ? 2.235 -15.241 -30.946 1.00 74.69 361 HIS A CA 1
ATOM 2759 C C . HIS A 1 361 ? 1.311 -16.086 -31.823 1.00 74.69 361 HIS A C 1
ATOM 2761 O O . HIS A 1 361 ? 0.601 -15.572 -32.700 1.00 74.69 361 HIS A O 1
ATOM 2767 N N . HIS A 1 362 ? 1.340 -17.396 -31.584 1.00 72.25 362 HIS A N 1
ATOM 2768 C CA . HIS A 1 362 ? 0.487 -18.385 -32.229 1.00 72.25 362 HIS A CA 1
ATOM 2769 C C . HIS A 1 362 ? -0.174 -19.245 -31.138 1.00 72.25 362 HIS A C 1
ATOM 2771 O O . HIS A 1 362 ? 0.504 -20.113 -30.603 1.00 72.25 362 HIS A O 1
ATOM 2777 N N . PRO A 1 363 ? -1.467 -19.007 -30.827 1.00 64.38 363 PRO A N 1
ATOM 2778 C CA . PRO A 1 363 ? -2.172 -19.646 -29.711 1.00 64.38 363 PRO A CA 1
ATOM 2779 C C . PRO A 1 363 ? -2.192 -21.176 -29.736 1.00 64.38 363 PRO A C 1
ATOM 2781 O O . PRO A 1 363 ? -2.369 -21.752 -30.842 1.00 64.38 363 PRO A O 1
#

Secondary structure (DSSP, 8-state):
------EEEEE-TTT--EEEEEE----EEEEEEEEEEE-SSSTTPPPEEEE-TTBEEEEEETT-SSPEEEEB-TTSEEEEEES--TTEEEEEESBBSSEEEEEGGGTTBPPEEEEEPPSSSS-B--EEE-TTTS-HHHHHHHHHHHHHHHHHHHH-TT-GGG-S-EEEEEEEPPSSTT---EEE-SS-EEEEPPBTTB--GGG-HHHHHHHHHHHHHHHHHTT----HHHHHHHHHHHHHHHHTSSEESTT-STT-SS--SEESSS---TTTT--S-HHHHHHHHHHHHHHHHHHH-HHHHHHHHHHHGGG--SSHHHHHHHHHHHH-SSS-TTT--TTHHHHHHHHHHTT-S-TT-------

Nearest PDB structures (foldseek):
  2a7g-assembly1_E  TM=6.757E-01  e=7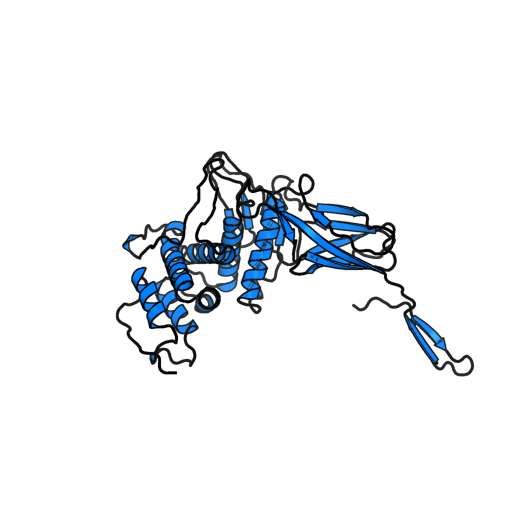.406E-12  Bacillus thermoproteolyticus
  4ger-assembly2_B  TM=7.106E-01  e=1.499E-10  Paenibacillus polymyxa
  4ow3-assembly1_A  TM=6.822E-01  e=6.859E-11  Bacillus thermoproteolyticus
  6fwv-assembly2_B  TM=5.923E-01  e=1.015E-01  Bacillus anthracis
  4iyk-assembly1_A  TM=5.013E-01  e=9.560E-02  Bacteroides uniformis ATCC 8492